Protein AF-M7YA19-F1 (afdb_monomer)

pLDDT: mean 74.74, std 20.83, range [25.38, 97.25]

Mean predicted aligned error: 12.43 Å

Sequence (329 aa):
MRGLQLPLLQVALRCTKDLDLIRCAGDLGHAVSPTGSRHGPDGVHGIQVDGYPVYSMATPTVDGAREVLSYLGCKDATGRDIIQKVVITDLREEVVVYIKGTPFVLRELDQPVDTLKHVGISGPMVENIEARLKEDILSEVKQLEGRLLLHQEEFNTATNQCSVLGYWEHIDLEDVMTPAEVYSTLRDQGSSRYYLFISHTGYGGVAYAMAITCLRLGADAKFVMEQTAETHFVSSSLTKSVSVKTFTDIALRQGDYRDILNLTRALIHGPKSKEEVDKVIDRCVGAGDLREDILQYRKALRDCSHDDDDEARSYLMDMGTKALSSYLI

Structure (mmCIF, N/CA/C/O backbone):
data_AF-M7YA19-F1
#
_entry.id   AF-M7YA19-F1
#
loop_
_atom_site.group_PDB
_atom_site.id
_atom_site.type_symbol
_atom_site.label_atom_id
_atom_site.label_alt_id
_atom_site.label_comp_id
_atom_site.label_asym_id
_atom_site.label_entity_id
_atom_site.label_seq_id
_atom_site.pdbx_PDB_ins_code
_atom_site.Cartn_x
_atom_site.Cartn_y
_atom_site.Cartn_z
_atom_site.occupancy
_atom_site.B_iso_or_equiv
_atom_site.auth_seq_id
_atom_site.auth_comp_id
_atom_site.auth_asym_id
_atom_site.auth_atom_id
_atom_site.pdbx_PDB_model_num
ATOM 1 N N . MET A 1 1 ? -15.676 19.922 46.805 1.00 36.28 1 MET A N 1
ATOM 2 C CA . MET A 1 1 ? -15.199 19.776 45.417 1.00 36.28 1 MET A CA 1
ATOM 3 C C . MET A 1 1 ? -14.416 18.477 45.329 1.00 36.28 1 MET A C 1
ATOM 5 O O . MET A 1 1 ? -13.225 18.451 45.591 1.00 36.28 1 MET A O 1
ATOM 9 N N . ARG A 1 2 ? -15.144 17.376 45.124 1.00 32.62 2 ARG A N 1
ATOM 10 C CA . ARG A 1 2 ? -14.605 16.059 44.767 1.00 32.62 2 ARG A CA 1
ATOM 11 C C . ARG A 1 2 ? -14.713 15.987 43.246 1.00 32.62 2 ARG A C 1
ATOM 13 O O . ARG A 1 2 ? -15.776 16.326 42.736 1.00 32.62 2 ARG A O 1
ATOM 20 N N . GLY A 1 3 ? -13.655 15.604 42.544 1.00 25.38 3 GLY A N 1
ATOM 21 C CA . GLY A 1 3 ? -13.651 15.603 41.083 1.00 25.38 3 GLY A CA 1
ATOM 22 C C . GLY A 1 3 ? -12.510 14.765 40.535 1.00 25.38 3 GLY A C 1
ATOM 23 O O . GLY A 1 3 ? -11.437 15.292 40.295 1.00 25.38 3 GLY A O 1
ATOM 24 N N . LEU A 1 4 ? -12.786 13.463 40.439 1.00 27.64 4 LEU A N 1
ATOM 25 C CA . LEU A 1 4 ? -12.153 12.434 39.611 1.00 27.64 4 LEU A CA 1
ATOM 26 C C . LEU A 1 4 ? -10.632 12.491 39.416 1.00 27.64 4 LEU A C 1
ATOM 28 O O . LEU A 1 4 ? -10.105 13.032 38.451 1.00 27.64 4 LEU A O 1
ATOM 32 N N . GLN A 1 5 ? -9.956 11.755 40.290 1.00 30.36 5 GLN A N 1
ATOM 33 C CA . GLN A 1 5 ? -8.682 11.118 40.000 1.00 30.36 5 GLN A CA 1
ATOM 34 C C . GLN A 1 5 ? -8.991 9.889 39.121 1.00 30.36 5 GLN A C 1
ATOM 36 O O . GLN A 1 5 ? -9.412 8.855 39.635 1.00 30.36 5 GLN A O 1
ATOM 41 N N . LEU A 1 6 ? -8.907 10.045 37.797 1.00 30.41 6 LEU A N 1
ATOM 42 C CA . LEU A 1 6 ? -9.031 8.959 36.817 1.00 30.41 6 LEU A CA 1
ATOM 43 C C . LEU A 1 6 ? -7.634 8.377 36.558 1.00 30.41 6 LEU A C 1
ATOM 45 O O . LEU A 1 6 ? -6.798 9.082 35.996 1.00 30.41 6 LEU A O 1
ATOM 49 N N . PRO A 1 7 ? -7.349 7.121 36.935 1.00 32.94 7 PRO A N 1
ATOM 50 C CA . PRO A 1 7 ? -6.254 6.378 36.340 1.00 32.94 7 PRO A CA 1
ATOM 51 C C . PRO A 1 7 ? -6.764 5.819 35.003 1.00 32.94 7 PRO A C 1
ATOM 53 O O . PRO A 1 7 ? -7.364 4.749 34.962 1.00 32.94 7 PRO A O 1
ATOM 56 N N . LEU A 1 8 ? -6.598 6.579 33.921 1.00 33.09 8 LEU A N 1
ATOM 57 C CA . LEU A 1 8 ? -6.865 6.142 32.548 1.00 33.09 8 LEU A CA 1
ATOM 58 C C . LEU A 1 8 ? -5.624 6.433 31.705 1.00 33.09 8 LEU A C 1
ATOM 60 O O . LEU A 1 8 ? -5.327 7.597 31.473 1.00 33.09 8 LEU A O 1
ATOM 64 N N . LEU A 1 9 ? -4.925 5.356 31.340 1.00 33.19 9 LEU A N 1
ATOM 65 C CA . LEU A 1 9 ? -4.105 5.099 30.140 1.00 33.19 9 LEU A CA 1
ATOM 66 C C . LEU A 1 9 ? -2.993 4.110 30.519 1.00 33.19 9 LEU A C 1
ATOM 68 O O . LEU A 1 9 ? -1.835 4.471 30.694 1.00 33.19 9 LEU A O 1
ATOM 72 N N . GLN A 1 10 ? -3.348 2.842 30.742 1.00 31.56 10 GLN A N 1
ATOM 73 C CA . GLN A 1 10 ? -2.321 1.805 30.888 1.00 31.56 10 GLN A CA 1
ATOM 74 C C . GLN A 1 10 ? -2.810 0.416 30.480 1.00 31.56 10 GLN A C 1
ATOM 76 O O . GLN A 1 10 ? -2.591 -0.560 31.198 1.00 31.56 10 GLN A O 1
ATOM 81 N N . VAL A 1 11 ? -3.492 0.324 29.334 1.00 35.19 11 VAL A N 1
ATOM 82 C CA . VAL A 1 11 ? -3.888 -0.982 28.780 1.00 35.19 11 VAL A CA 1
ATOM 83 C C . VAL A 1 11 ? -3.398 -1.213 27.350 1.00 35.19 11 VAL A C 1
ATOM 85 O O . VAL A 1 11 ? -3.107 -2.360 27.025 1.00 35.19 11 VAL A O 1
ATOM 88 N N . ALA A 1 12 ? -3.106 -0.187 26.552 1.00 31.78 12 ALA A N 1
ATOM 89 C CA . ALA A 1 12 ? -2.430 -0.402 25.278 1.00 31.78 12 ALA A CA 1
ATOM 90 C C . ALA A 1 12 ? -0.896 -0.326 25.454 1.00 31.78 12 ALA A C 1
ATOM 92 O O . ALA A 1 12 ? -0.333 0.744 25.646 1.00 31.78 12 ALA A O 1
ATOM 93 N N . LEU A 1 13 ? -0.226 -1.482 25.362 1.00 37.22 13 LEU A N 1
ATOM 94 C CA . LEU A 1 13 ? 1.223 -1.683 25.151 1.00 37.22 13 LEU A CA 1
ATOM 95 C C . LEU A 1 13 ? 2.166 -1.607 26.367 1.00 37.22 13 LEU A C 1
ATOM 97 O O . LEU A 1 13 ? 2.686 -0.570 26.770 1.00 37.22 13 LEU A O 1
ATOM 101 N N . ARG A 1 14 ? 2.588 -2.783 26.850 1.00 35.19 14 ARG A N 1
ATOM 102 C CA . ARG A 1 14 ? 3.805 -2.952 27.672 1.00 35.19 14 ARG A CA 1
ATOM 103 C C . ARG A 1 14 ? 5.103 -2.738 26.865 1.00 35.19 14 ARG A C 1
ATOM 105 O O . ARG A 1 14 ? 5.963 -3.613 26.865 1.00 35.19 14 ARG A O 1
ATOM 112 N N . CYS A 1 15 ? 5.270 -1.586 26.217 1.00 37.19 15 CYS A N 1
ATOM 113 C CA . CYS A 1 15 ? 6.525 -1.145 25.598 1.00 37.19 15 CYS A CA 1
ATOM 114 C C . CYS A 1 15 ? 6.609 0.393 25.573 1.00 37.19 15 CYS A C 1
ATOM 116 O O . CYS A 1 15 ? 6.364 0.990 24.542 1.00 37.19 15 CYS A O 1
ATOM 118 N N . THR A 1 16 ? 6.985 1.019 26.696 1.00 40.12 16 THR A N 1
ATOM 119 C CA . THR A 1 16 ? 7.695 2.324 26.816 1.00 40.12 16 THR A CA 1
ATOM 120 C C . THR A 1 16 ? 7.228 3.579 26.040 1.00 40.12 16 THR A C 1
ATOM 122 O O . THR A 1 16 ? 7.872 4.611 26.206 1.00 40.12 16 THR A O 1
ATOM 125 N N . LYS A 1 17 ? 6.145 3.556 25.260 1.00 49.09 17 LYS A N 1
ATOM 126 C CA . LYS A 1 17 ? 5.571 4.704 24.545 1.00 49.09 17 LYS A CA 1
ATOM 127 C C . LYS A 1 17 ? 4.042 4.610 24.551 1.00 49.09 17 LYS A C 1
ATOM 129 O O . LYS A 1 17 ? 3.510 3.525 24.325 1.00 49.09 17 LYS A O 1
ATOM 134 N N . ASP A 1 18 ? 3.366 5.728 24.805 1.00 69.50 18 ASP A N 1
ATOM 135 C CA . ASP A 1 18 ? 1.909 5.840 24.687 1.00 69.50 18 ASP A CA 1
ATOM 136 C C . ASP A 1 18 ? 1.548 5.811 23.185 1.00 69.50 18 ASP A C 1
ATOM 138 O O . ASP A 1 18 ? 2.009 6.670 22.430 1.00 69.50 18 ASP A O 1
ATOM 142 N N . LEU A 1 19 ? 0.803 4.799 22.719 1.00 66.19 19 LEU A N 1
ATOM 143 C CA . LEU A 1 19 ? 0.350 4.692 21.320 1.00 66.19 19 LEU A CA 1
ATOM 144 C C . LEU A 1 19 ? -1.173 4.806 21.235 1.00 66.19 19 LEU A C 1
ATOM 146 O O . LEU A 1 19 ? -1.873 4.394 22.158 1.00 66.19 19 LEU A O 1
ATOM 150 N N . ASP A 1 20 ? -1.658 5.265 20.084 1.00 77.25 20 ASP A N 1
ATOM 151 C CA . ASP A 1 20 ? -3.074 5.483 19.798 1.00 77.25 20 ASP A CA 1
ATOM 152 C C . ASP A 1 20 ? -3.508 4.936 18.435 1.00 77.25 20 ASP A C 1
ATOM 154 O O . ASP A 1 20 ? -2.714 4.787 17.503 1.00 77.25 20 ASP A O 1
ATOM 158 N N . LEU A 1 21 ? -4.814 4.679 18.315 1.00 80.62 21 LEU A N 1
ATOM 159 C CA . LEU A 1 21 ? -5.472 4.287 17.070 1.00 80.62 21 LEU A CA 1
ATOM 160 C C . LEU A 1 21 ? -6.018 5.508 16.340 1.00 80.62 21 LEU A C 1
ATOM 162 O O . LEU A 1 21 ? -6.995 6.120 16.779 1.00 80.62 21 LEU A O 1
ATOM 166 N N . ILE A 1 22 ? -5.425 5.820 15.192 1.00 78.00 22 ILE A N 1
ATOM 167 C CA . ILE A 1 22 ? -5.830 6.933 14.335 1.00 78.00 22 ILE A CA 1
ATOM 168 C C . ILE A 1 22 ? -6.442 6.378 13.057 1.00 78.00 22 ILE A C 1
ATOM 170 O O . ILE A 1 22 ? -5.850 5.542 12.375 1.00 78.00 22 ILE A O 1
ATOM 174 N N . ARG A 1 23 ? -7.650 6.835 12.721 1.00 81.06 23 ARG A N 1
ATOM 175 C CA . ARG A 1 23 ? -8.332 6.475 11.475 1.00 81.06 23 ARG A CA 1
ATOM 176 C C . ARG A 1 23 ? -7.400 6.741 10.294 1.00 81.06 23 ARG A C 1
ATOM 178 O O . ARG A 1 23 ? -6.821 7.820 10.219 1.00 81.06 23 ARG A O 1
ATOM 185 N N . CYS A 1 24 ? -7.292 5.794 9.361 1.00 67.81 24 CYS A N 1
ATOM 186 C CA . CYS A 1 24 ? -6.535 6.015 8.128 1.00 67.81 24 CYS A CA 1
ATOM 187 C C . CYS A 1 24 ? -7.205 7.153 7.343 1.00 67.81 24 CYS A C 1
ATOM 189 O O . CYS A 1 24 ? -8.222 6.926 6.683 1.00 67.81 24 CYS A O 1
ATOM 191 N N . ALA A 1 25 ? -6.697 8.382 7.439 1.00 55.34 25 ALA A N 1
ATOM 192 C CA . ALA A 1 25 ? -7.159 9.471 6.596 1.00 55.34 25 ALA A CA 1
ATOM 193 C C . ALA A 1 25 ? -6.335 9.475 5.307 1.00 55.34 25 ALA A C 1
ATOM 195 O O . ALA A 1 25 ? -5.231 10.002 5.225 1.00 55.34 25 ALA A O 1
ATOM 196 N N . GLY A 1 26 ? -6.904 8.842 4.289 1.00 45.34 26 GLY A N 1
ATOM 197 C CA . GLY A 1 26 ? -6.544 9.032 2.894 1.00 45.34 26 GLY A CA 1
ATOM 198 C C . GLY A 1 26 ? -7.847 9.156 2.125 1.00 45.34 26 GLY A C 1
ATOM 199 O O . GLY A 1 26 ? -8.432 8.144 1.762 1.00 45.34 26 GLY A O 1
ATOM 200 N N . ASP A 1 27 ? -8.353 10.382 1.995 1.00 39.66 27 ASP A N 1
ATOM 201 C CA . ASP A 1 27 ? -9.422 10.782 1.075 1.00 39.66 27 ASP A CA 1
ATOM 202 C C . ASP A 1 27 ? -10.545 9.755 0.849 1.00 39.66 27 ASP A C 1
ATOM 204 O O . ASP A 1 27 ? -10.762 9.258 -0.258 1.00 39.66 27 ASP A O 1
ATOM 208 N N . LEU A 1 28 ? -11.358 9.514 1.881 1.00 36.19 28 LEU A N 1
ATOM 209 C CA . LEU A 1 28 ? -12.739 9.082 1.661 1.00 36.19 28 LEU A CA 1
ATOM 210 C C . LEU A 1 28 ? -13.498 10.244 0.992 1.00 36.19 28 LEU A C 1
ATOM 212 O O . LEU A 1 28 ? -14.176 11.022 1.656 1.00 36.19 28 LEU A O 1
ATOM 216 N N . GLY A 1 29 ? -13.345 10.385 -0.328 1.00 31.77 29 GLY A N 1
ATOM 217 C CA . GLY A 1 29 ? -14.332 11.055 -1.178 1.00 31.77 29 GLY A CA 1
ATOM 218 C C . GLY A 1 29 ? -13.870 12.165 -2.125 1.00 31.77 29 GLY A C 1
ATOM 219 O O . GLY A 1 29 ? -14.646 12.477 -3.019 1.00 31.77 29 GLY A O 1
ATOM 220 N N . HIS A 1 30 ? -12.668 12.751 -2.025 1.00 26.91 30 HIS A N 1
ATOM 221 C CA . HIS A 1 30 ? -12.258 13.829 -2.951 1.00 26.91 30 HIS A CA 1
ATOM 222 C C . HIS A 1 30 ? -10.731 13.990 -3.110 1.00 26.91 30 HIS A C 1
ATOM 224 O O . HIS A 1 30 ? -10.164 14.988 -2.682 1.00 26.91 30 HIS A O 1
ATOM 230 N N . ALA A 1 31 ? -10.070 13.081 -3.833 1.00 28.81 31 ALA A N 1
ATOM 231 C CA . ALA A 1 31 ? -8.769 13.371 -4.443 1.00 28.81 31 ALA A CA 1
ATOM 232 C C . ALA A 1 31 ? -8.959 13.669 -5.938 1.00 28.81 31 ALA A C 1
ATOM 234 O O . ALA A 1 31 ? -9.109 12.776 -6.773 1.00 28.81 31 ALA A O 1
ATOM 235 N N . VAL A 1 32 ? -8.977 14.957 -6.278 1.00 28.91 32 VAL A N 1
ATOM 236 C CA . VAL A 1 32 ? -8.826 15.440 -7.653 1.00 28.91 32 VAL A CA 1
ATOM 237 C C . VAL A 1 32 ? -7.465 14.969 -8.171 1.00 28.91 32 VAL A C 1
ATOM 239 O O . VAL A 1 32 ? -6.432 15.439 -7.706 1.00 28.91 32 VAL A O 1
ATOM 242 N N . SER A 1 33 ? -7.444 14.070 -9.158 1.00 28.39 33 SER A N 1
ATOM 243 C CA . SER A 1 33 ? -6.241 13.838 -9.969 1.00 28.39 33 SER A CA 1
ATOM 244 C C . SER A 1 33 ? -5.943 15.090 -10.810 1.00 28.39 33 SER A C 1
ATOM 246 O O . SER A 1 33 ? -6.808 15.486 -11.595 1.00 28.39 33 SER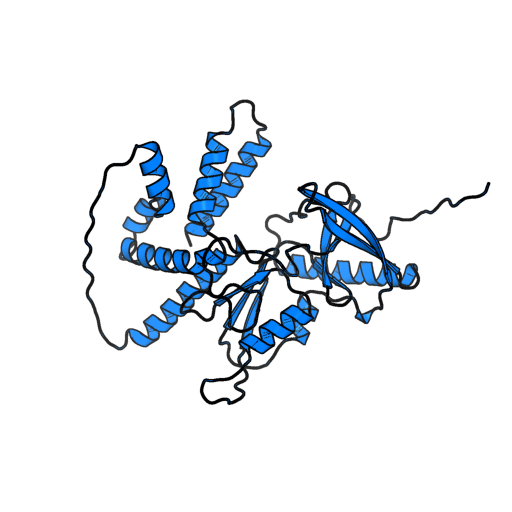 A O 1
ATOM 248 N N . PRO A 1 34 ? -4.735 15.689 -10.753 1.00 29.14 34 PRO A N 1
ATOM 249 C CA . PRO A 1 34 ? -4.358 16.770 -11.665 1.00 29.14 34 PRO A CA 1
ATOM 250 C C . PRO A 1 34 ? -4.115 16.298 -13.104 1.00 29.14 34 PRO A C 1
ATOM 252 O O . PRO A 1 34 ? -4.008 17.128 -14.002 1.00 29.14 34 PRO A O 1
ATOM 255 N N . THR A 1 35 ? -4.026 14.992 -13.369 1.00 29.28 35 THR A N 1
ATOM 256 C CA . THR A 1 35 ? -3.672 14.495 -14.704 1.00 29.28 35 THR A CA 1
ATOM 257 C C . THR A 1 35 ? -4.309 13.140 -15.016 1.00 29.28 35 THR A C 1
ATOM 259 O O . THR A 1 35 ? -3.764 12.091 -14.701 1.00 29.28 35 THR A O 1
ATOM 262 N N . GLY A 1 36 ? -5.462 13.171 -15.688 1.00 32.69 36 GLY A N 1
ATOM 263 C CA . GLY A 1 36 ? -5.789 12.257 -16.794 1.00 32.69 36 GLY A CA 1
ATOM 264 C C . GLY A 1 36 ? -5.802 10.736 -16.574 1.00 32.69 36 GLY A C 1
ATOM 265 O O . GLY A 1 36 ? -5.637 10.022 -17.562 1.00 32.69 36 GLY A O 1
ATOM 266 N N . SER A 1 37 ? -6.024 10.213 -15.365 1.00 34.56 37 SER A N 1
ATOM 267 C CA . SER A 1 37 ? -6.255 8.771 -15.187 1.00 34.56 37 SER A CA 1
ATOM 268 C C . SER A 1 37 ? -7.721 8.417 -15.464 1.00 34.56 37 SER A C 1
ATOM 270 O O . SER A 1 37 ? -8.644 9.029 -14.915 1.00 34.56 37 SER A O 1
ATOM 272 N N . ARG A 1 38 ? -7.946 7.459 -16.374 1.00 36.44 38 ARG A N 1
ATOM 273 C CA . ARG A 1 38 ? -9.283 6.989 -16.761 1.00 36.44 38 ARG A CA 1
ATOM 274 C C . ARG A 1 38 ? -9.971 6.401 -15.534 1.00 36.44 38 ARG A C 1
ATOM 276 O O . ARG A 1 38 ? -9.569 5.358 -15.034 1.00 36.44 38 ARG A O 1
ATOM 283 N N . HIS A 1 39 ? -11.006 7.092 -15.072 1.00 38.41 39 HIS A N 1
ATOM 284 C CA . HIS A 1 39 ? -11.917 6.576 -14.065 1.00 38.41 39 HIS A CA 1
ATOM 285 C C . HIS A 1 39 ? -12.574 5.323 -14.656 1.00 38.41 39 HIS A C 1
ATOM 287 O O . HIS A 1 39 ? -13.043 5.356 -15.800 1.00 38.41 39 HIS A O 1
ATOM 293 N N . GLY A 1 40 ? -12.586 4.216 -13.909 1.00 36.03 40 GLY A N 1
ATOM 294 C CA . GLY A 1 40 ? -13.495 3.116 -14.224 1.00 36.03 40 GLY A CA 1
ATOM 295 C C . GLY A 1 40 ? -14.936 3.654 -14.280 1.00 36.03 40 GLY A C 1
ATOM 296 O O . GLY A 1 40 ? -15.215 4.654 -13.612 1.00 36.03 40 GLY A O 1
ATOM 297 N N . PRO A 1 41 ? -15.849 3.057 -15.066 1.00 29.33 41 PRO A N 1
ATOM 298 C CA . PRO A 1 41 ? -17.121 3.692 -15.411 1.00 29.33 41 PRO A CA 1
ATOM 299 C C . PRO A 1 41 ? -18.064 4.069 -14.256 1.00 29.33 41 PRO A C 1
ATOM 301 O O . PRO A 1 41 ? -19.012 4.785 -14.532 1.00 29.33 41 PRO A O 1
ATOM 304 N N . ASP A 1 42 ? -17.821 3.676 -13.000 1.00 33.31 42 ASP A N 1
ATOM 305 C CA . ASP A 1 42 ? -18.776 3.874 -11.894 1.00 33.31 42 ASP A CA 1
ATOM 306 C C . ASP A 1 42 ? -18.124 4.230 -10.537 1.00 33.31 42 ASP A C 1
ATOM 308 O O . ASP A 1 42 ? -18.603 3.829 -9.485 1.00 33.31 42 ASP A O 1
ATOM 312 N N . GLY A 1 43 ? -17.028 5.000 -10.514 1.00 41.22 43 GLY A N 1
ATOM 313 C CA . GLY A 1 43 ? -16.526 5.574 -9.248 1.00 41.22 43 GLY A CA 1
ATOM 314 C C . GLY A 1 43 ? -15.667 4.649 -8.376 1.00 41.22 43 GLY A C 1
ATOM 315 O O . GLY A 1 43 ? -15.374 4.987 -7.237 1.00 41.22 43 GLY A O 1
ATOM 316 N N . VAL A 1 44 ? -15.183 3.529 -8.916 1.00 44.38 44 VAL A N 1
ATOM 317 C CA . VAL A 1 44 ? -14.253 2.633 -8.212 1.00 44.38 44 VAL A CA 1
ATOM 318 C C . VAL A 1 44 ? -12.905 3.337 -7.986 1.00 44.38 44 VAL A C 1
ATOM 320 O O . VAL A 1 44 ? -12.179 3.638 -8.936 1.00 44.38 44 VAL A O 1
ATOM 323 N N . HIS A 1 45 ? -12.585 3.612 -6.718 1.00 62.97 45 HIS A N 1
ATOM 324 C CA . HIS A 1 45 ? -11.444 4.413 -6.247 1.00 62.97 45 HIS A CA 1
ATOM 325 C C . HIS A 1 45 ? -10.094 3.665 -6.292 1.00 62.97 45 HIS A C 1
ATOM 327 O O . HIS A 1 45 ? -9.414 3.516 -5.278 1.00 62.97 45 HIS A O 1
ATOM 333 N N . GLY A 1 46 ? -9.700 3.177 -7.470 1.00 71.38 46 GLY A N 1
ATOM 334 C CA . GLY A 1 46 ? -8.409 2.521 -7.694 1.00 71.38 46 GLY A CA 1
ATOM 335 C C . GLY A 1 46 ? -7.777 2.897 -9.033 1.00 71.38 46 GLY A C 1
ATOM 336 O O . GLY A 1 46 ? -8.455 3.345 -9.958 1.00 71.38 46 GLY A O 1
ATOM 337 N N . ILE A 1 47 ? -6.464 2.714 -9.147 1.00 85.06 47 ILE A N 1
ATOM 338 C CA . ILE A 1 47 ? -5.685 3.061 -10.341 1.00 85.06 47 ILE A CA 1
ATOM 339 C C . ILE A 1 47 ? -5.433 1.789 -11.134 1.00 85.06 47 ILE A C 1
ATOM 341 O O . ILE A 1 47 ? -4.779 0.877 -10.639 1.00 85.06 47 ILE A O 1
ATOM 345 N N 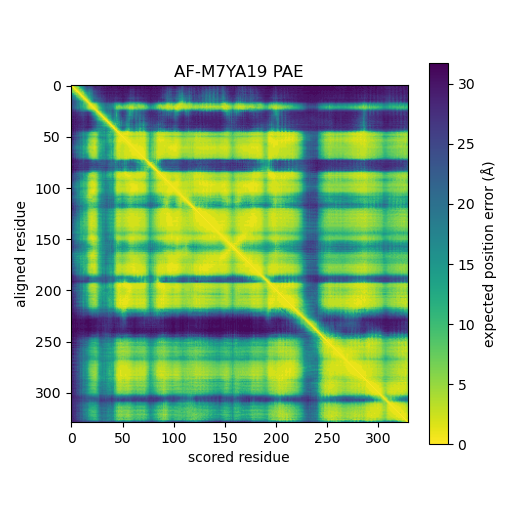. GLN A 1 48 ? -5.928 1.731 -12.369 1.00 89.38 48 GLN A N 1
ATOM 346 C CA . GLN A 1 48 ? -5.677 0.618 -13.282 1.00 89.38 48 GLN A CA 1
ATOM 347 C C . GLN A 1 48 ? -4.498 0.918 -14.214 1.00 89.38 48 GLN A C 1
ATOM 349 O O . GLN A 1 48 ? -4.424 1.999 -14.799 1.00 89.38 48 GLN A O 1
ATOM 354 N N . VAL A 1 49 ? -3.630 -0.071 -14.436 1.00 90.81 49 VAL A N 1
ATOM 355 C CA . VAL A 1 49 ? -2.583 0.004 -15.467 1.00 90.81 49 VAL A CA 1
ATOM 356 C C . VAL A 1 49 ? -3.168 -0.283 -16.852 1.00 90.81 49 VAL A C 1
ATOM 358 O O . VAL A 1 49 ? -3.780 -1.328 -17.081 1.00 90.81 49 VAL A O 1
ATOM 361 N N . ASP A 1 50 ? -2.932 0.611 -17.814 1.00 87.38 50 ASP A N 1
ATOM 362 C CA . ASP A 1 50 ? -3.445 0.442 -19.178 1.00 87.38 50 ASP A CA 1
ATOM 363 C C . ASP A 1 50 ? -2.885 -0.822 -19.861 1.00 87.38 50 ASP A C 1
ATOM 365 O O . ASP A 1 50 ? -1.669 -1.051 -19.942 1.00 87.38 50 ASP A O 1
ATOM 369 N N . GLY A 1 51 ? -3.793 -1.650 -20.376 1.00 85.75 51 GLY A N 1
ATOM 370 C CA . GLY A 1 51 ? -3.479 -2.930 -21.012 1.00 85.75 51 GLY A CA 1
ATOM 371 C C . GLY A 1 51 ? -3.110 -4.073 -20.058 1.00 85.75 51 GLY A C 1
ATOM 372 O O . GLY A 1 51 ? -2.725 -5.133 -20.548 1.00 85.75 51 GLY A O 1
ATOM 373 N N . TYR A 1 52 ? -3.238 -3.898 -18.737 1.00 89.31 52 TYR A N 1
ATOM 374 C CA . TYR A 1 52 ? -2.970 -4.944 -17.746 1.00 89.31 52 TYR A CA 1
ATOM 375 C C . TYR A 1 52 ? -4.119 -5.078 -16.732 1.00 89.31 52 TYR A C 1
ATOM 377 O O . TYR A 1 52 ? -4.760 -4.088 -16.376 1.00 89.31 52 TYR A O 1
ATOM 385 N N . PRO A 1 53 ? -4.385 -6.290 -16.212 1.00 89.06 53 PRO A N 1
ATOM 386 C CA . PRO A 1 53 ? -5.366 -6.503 -15.151 1.00 89.06 53 PRO A CA 1
ATOM 387 C C . PRO A 1 53 ? -4.749 -6.228 -13.765 1.00 89.06 53 PRO A C 1
ATOM 389 O O . PRO A 1 53 ? -4.839 -7.050 -12.852 1.00 89.06 53 PRO A O 1
ATOM 392 N N . VAL A 1 54 ? -4.062 -5.094 -13.635 1.00 91.25 54 VAL A N 1
ATOM 393 C CA . VAL A 1 54 ? -3.291 -4.697 -12.451 1.00 91.25 54 VAL A CA 1
ATOM 394 C C . VAL A 1 54 ? -3.840 -3.377 -11.924 1.00 91.25 54 VAL A C 1
ATOM 396 O O . VAL A 1 54 ? -3.983 -2.420 -12.688 1.00 91.25 54 VAL A O 1
ATOM 399 N N . TYR A 1 55 ? -4.141 -3.345 -10.628 1.00 92.06 55 TYR A N 1
ATOM 400 C CA . TYR A 1 55 ? -4.802 -2.244 -9.937 1.00 92.06 55 TYR A CA 1
ATOM 401 C C . TYR A 1 55 ? -4.055 -1.886 -8.649 1.00 92.06 55 TYR A C 1
ATOM 403 O O . TYR A 1 55 ? -3.492 -2.777 -8.012 1.00 92.06 55 TYR A O 1
ATOM 411 N N . SER A 1 56 ? -4.104 -0.623 -8.225 1.00 92.19 56 SER A N 1
ATOM 412 C CA . SER A 1 56 ? -3.751 -0.211 -6.859 1.00 92.19 56 SER A CA 1
ATOM 413 C C . SER A 1 56 ? -4.844 0.603 -6.179 1.00 92.19 56 SER A C 1
ATOM 415 O O . SER A 1 56 ? -5.691 1.198 -6.849 1.00 92.19 56 SER A O 1
ATOM 417 N N . MET A 1 57 ? -4.812 0.643 -4.847 1.00 89.88 57 MET A N 1
ATOM 418 C CA . MET A 1 57 ? -5.667 1.507 -4.032 1.00 89.88 57 MET A CA 1
ATOM 419 C C . MET A 1 57 ? -5.080 1.800 -2.651 1.00 89.88 57 MET A C 1
ATOM 421 O O . MET A 1 57 ? -4.206 1.077 -2.168 1.00 89.88 57 MET A O 1
ATOM 425 N N . ALA A 1 58 ? -5.596 2.859 -2.025 1.00 88.81 58 ALA A N 1
ATOM 426 C CA . ALA A 1 58 ? -5.416 3.112 -0.601 1.00 88.81 58 ALA A CA 1
ATOM 427 C C . ALA A 1 58 ? -6.089 2.016 0.235 1.00 88.81 58 ALA A C 1
ATOM 429 O O . ALA A 1 58 ? -6.995 1.340 -0.258 1.00 88.81 58 ALA A O 1
ATOM 430 N N . THR A 1 59 ? -5.692 1.881 1.502 1.00 89.12 59 THR A N 1
ATOM 431 C CA . THR A 1 59 ? -6.347 0.995 2.476 1.00 89.12 59 THR A CA 1
ATOM 432 C C . THR A 1 59 ? -7.858 1.271 2.511 1.00 89.12 59 THR A C 1
ATOM 434 O O . THR A 1 59 ? -8.272 2.330 2.991 1.00 89.12 59 THR A O 1
ATOM 437 N N . PRO A 1 60 ? -8.707 0.355 2.011 1.00 89.69 60 PRO A N 1
ATOM 438 C CA . PRO A 1 60 ? -10.136 0.610 1.889 1.00 89.69 60 PRO A CA 1
ATOM 439 C C . PRO A 1 60 ? -10.871 0.307 3.198 1.00 89.69 60 PRO A C 1
ATOM 441 O O . PRO A 1 60 ? -10.385 -0.446 4.044 1.00 89.69 60 PRO A O 1
ATOM 444 N N . THR A 1 61 ? -12.096 0.819 3.338 1.00 92.12 61 THR A N 1
ATOM 445 C CA . THR A 1 61 ? -13.077 0.251 4.279 1.00 92.12 61 THR A CA 1
ATOM 446 C C . THR A 1 61 ? -13.486 -1.156 3.834 1.00 92.12 61 THR A C 1
ATOM 448 O O . THR A 1 61 ? -13.290 -1.530 2.677 1.00 92.12 61 THR A O 1
ATOM 451 N N . VAL A 1 62 ? -14.096 -1.945 4.723 1.00 89.62 62 VAL A N 1
ATOM 452 C CA . VAL A 1 62 ? -14.611 -3.284 4.367 1.00 89.62 62 VAL A CA 1
ATOM 453 C C . VAL A 1 62 ? -15.632 -3.198 3.225 1.00 89.62 62 VAL A C 1
ATOM 455 O O . VAL A 1 62 ? -15.610 -4.021 2.310 1.00 89.62 62 VAL A O 1
ATOM 458 N N . ASP A 1 63 ? -16.495 -2.181 3.243 1.00 87.50 63 ASP A N 1
ATOM 459 C CA . ASP A 1 63 ? -17.481 -1.958 2.183 1.00 87.50 63 ASP A CA 1
ATOM 460 C C . ASP A 1 63 ? -16.825 -1.540 0.863 1.00 87.50 63 ASP A C 1
ATOM 462 O O . ASP A 1 63 ? -17.158 -2.107 -0.177 1.00 87.50 63 ASP A O 1
ATOM 466 N N . GLY A 1 64 ? -15.836 -0.640 0.906 1.00 85.81 64 GLY A N 1
ATOM 467 C CA . GLY A 1 64 ? -15.070 -0.246 -0.279 1.00 85.81 64 GLY A CA 1
ATOM 468 C C . GLY A 1 64 ? -14.293 -1.417 -0.886 1.00 85.81 64 GLY A C 1
ATOM 469 O O . GLY A 1 64 ? -14.293 -1.602 -2.102 1.00 85.81 64 GLY A O 1
ATOM 470 N N . ALA A 1 65 ? -13.700 -2.277 -0.051 1.00 85.31 65 ALA A N 1
ATOM 471 C CA . ALA A 1 65 ? -13.056 -3.506 -0.507 1.00 85.31 65 ALA A CA 1
ATOM 472 C C . ALA A 1 65 ? -14.060 -4.428 -1.214 1.00 85.31 65 ALA A C 1
ATOM 474 O O . ALA A 1 65 ? -13.781 -4.937 -2.301 1.00 85.31 65 ALA A O 1
ATOM 475 N N . ARG A 1 66 ? -15.251 -4.616 -0.633 1.00 83.81 66 ARG A N 1
ATOM 476 C CA . ARG A 1 66 ? -16.314 -5.442 -1.222 1.00 83.81 66 ARG A CA 1
ATOM 477 C C . ARG A 1 66 ? -16.793 -4.891 -2.561 1.00 83.81 66 ARG A C 1
ATOM 479 O O . ARG A 1 66 ? -16.990 -5.669 -3.493 1.00 83.81 66 ARG A O 1
ATOM 486 N N . GLU A 1 67 ? -16.969 -3.581 -2.669 1.00 82.06 67 GLU A N 1
ATOM 487 C CA . GLU A 1 67 ? -17.377 -2.916 -3.908 1.00 82.06 67 GLU A CA 1
ATOM 488 C C . GLU A 1 67 ? -16.348 -3.133 -5.021 1.00 82.06 67 GLU A C 1
ATOM 490 O O . GLU A 1 67 ? -16.697 -3.572 -6.118 1.00 82.06 67 GLU A O 1
ATOM 495 N N . VAL A 1 68 ? -15.065 -2.928 -4.721 1.00 82.00 68 VAL A N 1
ATOM 496 C CA . VAL A 1 68 ? -13.982 -3.111 -5.696 1.00 82.00 68 VAL A CA 1
ATOM 497 C C . VAL A 1 68 ? -13.849 -4.567 -6.117 1.00 82.00 68 VAL A C 1
ATOM 499 O O . VAL A 1 68 ? -13.709 -4.851 -7.305 1.00 82.00 68 VAL A O 1
ATOM 502 N N . LEU A 1 69 ? -13.926 -5.508 -5.178 1.00 79.31 69 LEU A N 1
ATOM 503 C CA . LEU A 1 69 ? -13.887 -6.932 -5.510 1.00 79.31 69 LEU A CA 1
ATOM 504 C C . LEU A 1 69 ? -15.106 -7.355 -6.329 1.00 79.31 69 LEU A C 1
ATOM 506 O O . LEU A 1 69 ? -14.957 -8.133 -7.267 1.00 79.31 69 LEU A O 1
ATOM 510 N N . SER A 1 70 ? -16.281 -6.791 -6.048 1.00 77.94 70 SER A N 1
ATOM 511 C CA . SER A 1 70 ? -17.480 -7.010 -6.862 1.00 77.94 70 SER A CA 1
ATOM 512 C C . SER A 1 70 ? -17.287 -6.471 -8.280 1.00 77.94 70 SER A C 1
ATOM 514 O O . SER A 1 70 ? -17.584 -7.177 -9.241 1.00 77.94 70 SER A O 1
ATOM 516 N N . TYR A 1 71 ? -16.725 -5.269 -8.430 1.00 76.81 71 TYR A N 1
ATOM 517 C CA . TYR A 1 71 ? -16.390 -4.682 -9.729 1.00 76.81 71 TYR A CA 1
ATOM 518 C C . TYR A 1 71 ? -15.398 -5.546 -10.519 1.00 76.81 71 TYR A C 1
ATOM 520 O O . TYR A 1 71 ? -15.657 -5.878 -11.674 1.00 76.81 71 TYR A O 1
ATOM 528 N N . LEU A 1 72 ? -14.296 -5.971 -9.893 1.00 75.94 72 LEU A N 1
ATOM 529 C CA . LEU A 1 72 ? -13.294 -6.842 -10.523 1.00 75.94 72 LEU A CA 1
ATOM 530 C C . LEU A 1 72 ? -13.835 -8.259 -10.789 1.00 75.94 72 LEU A C 1
ATOM 532 O O . LEU A 1 72 ? -13.377 -8.945 -11.702 1.00 75.94 72 LEU A O 1
ATOM 536 N N . GLY A 1 73 ? -14.820 -8.704 -10.009 1.00 66.69 73 GLY A N 1
ATOM 537 C CA . GLY A 1 73 ? -15.511 -9.979 -10.180 1.00 66.69 73 GLY A CA 1
ATOM 538 C C . GLY A 1 73 ? -16.554 -9.978 -11.303 1.00 66.69 73 GLY A C 1
ATOM 539 O O . GLY A 1 73 ? -16.882 -11.044 -11.828 1.00 66.69 73 GLY A O 1
ATOM 540 N N . CYS A 1 74 ? -17.058 -8.816 -11.729 1.00 54.00 74 CYS A N 1
ATOM 541 C CA . CYS A 1 74 ? -18.192 -8.728 -12.646 1.00 54.00 74 CYS A CA 1
ATOM 542 C C . CYS A 1 74 ? -17.840 -9.028 -14.118 1.00 54.00 74 CYS A C 1
ATOM 544 O O . CYS A 1 74 ? -17.225 -8.225 -14.807 1.00 54.00 74 CYS A O 1
ATOM 546 N N . LYS A 1 75 ? -18.380 -10.168 -14.579 1.00 50.31 75 LYS A N 1
ATOM 547 C CA . LYS A 1 75 ? -18.855 -10.532 -15.933 1.00 50.31 75 LYS A CA 1
ATOM 548 C C . LYS A 1 75 ? -17.860 -10.531 -17.099 1.00 50.31 75 LYS A C 1
ATOM 550 O O . LYS A 1 75 ? -17.146 -9.577 -17.380 1.00 50.31 75 LYS A O 1
ATOM 555 N N . ASP A 1 76 ? -17.908 -11.612 -17.878 1.00 50.31 76 ASP A N 1
ATOM 556 C CA . ASP A 1 76 ? -17.337 -11.612 -19.225 1.00 50.31 76 ASP A CA 1
ATOM 557 C C . ASP A 1 76 ? -18.188 -10.786 -20.209 1.00 50.31 76 ASP A C 1
ATOM 559 O O . ASP A 1 76 ? -19.331 -10.419 -19.928 1.00 50.31 76 ASP A O 1
ATOM 563 N N . ALA A 1 77 ? -17.657 -10.541 -21.413 1.00 48.94 77 ALA A N 1
ATOM 564 C CA . ALA A 1 77 ? -18.366 -9.854 -22.500 1.00 48.94 77 ALA A CA 1
ATOM 565 C C . ALA A 1 77 ? -19.684 -10.541 -22.933 1.00 48.94 77 ALA A C 1
ATOM 567 O O . ALA A 1 77 ? -20.423 -9.992 -23.747 1.00 48.94 77 ALA A O 1
ATOM 568 N N . THR A 1 78 ? -19.985 -11.739 -22.413 1.00 55.22 78 THR A N 1
ATOM 569 C CA . THR A 1 78 ? -21.206 -12.507 -22.692 1.00 55.22 78 THR A CA 1
ATOM 570 C C . THR A 1 78 ? -22.223 -12.465 -21.548 1.00 55.22 78 THR A C 1
ATOM 572 O O . THR A 1 78 ? -23.281 -13.087 -21.653 1.00 55.22 78 THR A O 1
ATOM 575 N N . GLY A 1 79 ? -21.940 -11.717 -20.476 1.00 51.03 79 GLY A N 1
ATOM 576 C CA . GLY A 1 79 ? -22.831 -11.556 -19.330 1.00 51.03 79 GLY A CA 1
ATOM 577 C C . GLY A 1 79 ? -22.928 -12.789 -18.431 1.00 51.03 79 GLY A C 1
ATOM 578 O O . GLY A 1 79 ? -23.866 -12.868 -17.637 1.00 51.03 79 GLY A O 1
ATOM 579 N N . ARG A 1 80 ? -21.999 -13.750 -18.545 1.00 53.75 80 ARG A N 1
ATOM 580 C CA . ARG A 1 80 ? -21.945 -14.918 -17.655 1.00 53.75 80 ARG A CA 1
ATOM 581 C C . ARG A 1 80 ? -21.144 -14.574 -16.404 1.00 53.75 80 ARG A C 1
ATOM 583 O O . ARG A 1 80 ? -20.073 -13.971 -16.498 1.00 53.75 80 ARG A O 1
ATOM 590 N N . ASP A 1 81 ? -21.645 -15.010 -15.251 1.00 51.16 81 ASP A N 1
ATOM 591 C CA . ASP A 1 81 ? -20.905 -14.970 -13.990 1.00 51.16 81 ASP A CA 1
ATOM 592 C C . ASP A 1 81 ? -19.755 -15.978 -14.069 1.00 51.16 81 ASP A C 1
ATOM 594 O O . ASP A 1 81 ? -19.897 -17.165 -13.774 1.00 51.16 81 ASP A O 1
ATOM 598 N N . ILE A 1 82 ? -18.602 -15.515 -14.545 1.00 55.66 82 ILE A N 1
ATOM 599 C CA . ILE A 1 82 ? -17.351 -16.230 -14.344 1.00 55.66 82 ILE A CA 1
ATOM 600 C C . ILE A 1 82 ? -16.837 -15.791 -12.979 1.00 55.66 82 ILE A C 1
ATOM 602 O O . ILE A 1 82 ? -16.630 -14.603 -12.763 1.00 55.66 82 ILE A O 1
ATOM 606 N N . ILE A 1 83 ? -16.610 -16.733 -12.068 1.00 53.59 83 ILE A N 1
ATOM 607 C CA . ILE A 1 83 ? -15.928 -16.438 -10.806 1.00 53.59 83 ILE A CA 1
ATOM 608 C C . ILE A 1 83 ? -14.473 -16.096 -11.147 1.00 53.59 83 ILE A C 1
ATOM 610 O O . ILE A 1 83 ? -13.699 -16.961 -11.572 1.00 53.59 83 ILE A O 1
ATOM 614 N N . GLN A 1 84 ? -14.112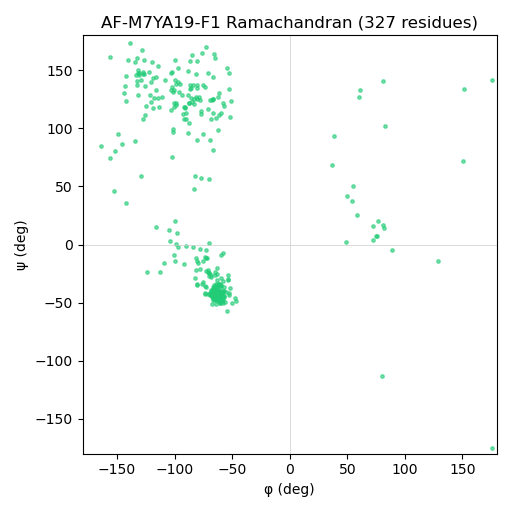 -14.819 -11.032 1.00 64.62 84 GLN A N 1
ATOM 615 C CA . GLN A 1 84 ? -12.775 -14.312 -11.337 1.00 64.62 84 GLN A CA 1
ATOM 616 C C . GLN A 1 84 ? -12.014 -14.135 -10.028 1.00 64.62 84 GLN A C 1
ATOM 618 O O . GLN A 1 84 ? -12.454 -13.405 -9.148 1.00 64.62 84 GLN A O 1
ATOM 623 N N . LYS A 1 85 ? -10.862 -14.796 -9.877 1.00 75.56 85 LYS A N 1
ATOM 624 C CA . LYS A 1 85 ? -10.053 -14.618 -8.667 1.00 75.56 85 LYS A CA 1
ATOM 625 C C . LYS A 1 85 ? -9.235 -13.330 -8.769 1.00 75.56 85 LYS A C 1
ATOM 627 O O . LYS A 1 85 ? -8.587 -13.064 -9.787 1.00 75.56 85 LYS A O 1
ATOM 632 N N . VAL A 1 86 ? -9.239 -12.569 -7.683 1.00 80.69 86 VAL A N 1
ATOM 633 C CA . VAL A 1 86 ? -8.388 -11.397 -7.470 1.00 80.69 86 VAL A CA 1
ATOM 634 C C . VAL A 1 86 ? -7.241 -11.810 -6.549 1.00 80.69 86 VAL A C 1
ATOM 636 O O . VAL A 1 86 ? -7.458 -12.471 -5.533 1.00 80.69 86 VAL A O 1
ATOM 639 N N . VAL A 1 87 ? -6.005 -11.477 -6.917 1.00 87.00 87 VAL A N 1
ATOM 640 C CA . VAL A 1 87 ? -4.846 -11.581 -6.024 1.00 87.00 87 VAL A CA 1
ATOM 641 C C . VAL A 1 87 ? -4.690 -10.238 -5.338 1.00 87.00 87 VAL A C 1
ATOM 643 O O . VAL A 1 87 ? -4.306 -9.268 -5.982 1.00 87.00 87 VAL A O 1
ATOM 646 N N . ILE A 1 88 ? -5.007 -10.192 -4.049 1.00 89.00 88 ILE A N 1
ATOM 647 C CA . ILE A 1 88 ? -4.777 -9.010 -3.223 1.00 89.00 88 ILE A CA 1
ATOM 648 C C . ILE A 1 88 ? -3.363 -9.113 -2.661 1.00 89.00 88 ILE A C 1
ATOM 650 O O . ILE A 1 88 ? -2.974 -10.157 -2.136 1.00 89.00 88 ILE A O 1
ATOM 654 N N . THR A 1 89 ? -2.573 -8.061 -2.819 1.00 91.75 89 THR A N 1
ATOM 655 C CA . THR A 1 89 ? -1.236 -7.952 -2.237 1.00 91.75 89 THR A CA 1
ATOM 656 C C . THR A 1 89 ? -1.165 -6.669 -1.439 1.00 91.75 89 THR A C 1
ATOM 658 O O . THR A 1 89 ? -1.213 -5.572 -1.990 1.00 91.75 89 THR A O 1
ATOM 661 N N . ASP A 1 90 ? -1.074 -6.832 -0.131 1.00 91.12 90 ASP A N 1
ATOM 662 C CA . ASP A 1 90 ? -0.927 -5.738 0.807 1.00 91.12 90 ASP A CA 1
ATOM 663 C C . ASP A 1 90 ? 0.562 -5.409 0.981 1.00 91.12 90 ASP A C 1
ATOM 665 O O . ASP A 1 90 ? 1.359 -6.290 1.303 1.00 91.12 90 ASP A O 1
ATOM 669 N N . LEU A 1 91 ? 0.945 -4.168 0.686 1.00 89.25 91 LEU A N 1
ATOM 670 C CA . LEU A 1 91 ? 2.329 -3.682 0.723 1.00 89.25 91 LEU A CA 1
ATOM 671 C C . LEU A 1 91 ? 2.613 -2.802 1.946 1.00 89.25 91 LEU A C 1
ATOM 673 O O . LEU A 1 91 ? 3.617 -2.091 1.968 1.00 89.25 91 LEU A O 1
ATOM 677 N N . ARG A 1 92 ? 1.707 -2.786 2.922 1.00 87.56 92 ARG A N 1
ATOM 678 C CA . ARG A 1 92 ? 1.801 -1.933 4.108 1.00 87.56 92 ARG A CA 1
ATOM 679 C C . ARG A 1 92 ? 2.841 -2.469 5.088 1.00 87.56 92 ARG A C 1
ATOM 681 O O . ARG A 1 92 ? 2.922 -3.671 5.335 1.00 87.56 92 ARG A O 1
ATOM 688 N N . GLU A 1 93 ? 3.635 -1.556 5.640 1.00 82.25 93 GLU A N 1
ATOM 689 C CA . GLU A 1 93 ? 4.556 -1.843 6.754 1.00 82.25 93 GLU A CA 1
ATOM 690 C C . GLU A 1 93 ? 3.952 -1.401 8.099 1.00 82.25 93 GLU A C 1
ATOM 692 O O . GLU A 1 93 ? 4.444 -1.778 9.164 1.00 82.25 93 GLU A O 1
ATOM 697 N N . GLU A 1 94 ? 2.885 -0.601 8.057 1.00 83.75 94 GLU A N 1
ATOM 698 C CA . GLU A 1 94 ? 2.143 -0.134 9.217 1.00 83.75 94 GLU A CA 1
ATOM 699 C C . GLU A 1 94 ? 1.131 -1.167 9.736 1.00 83.75 94 GLU A C 1
ATOM 701 O O . GLU A 1 94 ? 0.511 -1.913 8.979 1.00 83.75 94 GLU A O 1
ATOM 706 N N . VAL A 1 95 ? 0.936 -1.172 11.055 1.00 87.38 95 VAL A N 1
ATOM 707 C CA . VAL A 1 95 ? -0.028 -2.039 11.743 1.00 87.38 95 VAL A CA 1
ATOM 708 C C . VAL A 1 95 ? -1.418 -1.427 11.633 1.00 87.38 95 VAL A C 1
ATOM 710 O O . VAL A 1 95 ? -1.618 -0.281 12.054 1.00 87.38 95 VAL A O 1
ATOM 713 N N . VAL A 1 96 ? -2.387 -2.195 11.128 1.00 91.25 96 VAL A N 1
ATOM 714 C CA . VAL A 1 96 ? -3.775 -1.739 10.999 1.00 91.25 96 VAL A CA 1
ATOM 715 C C . VAL A 1 96 ? -4.770 -2.696 11.620 1.00 91.25 96 VAL A C 1
ATOM 717 O O . VAL A 1 96 ? -4.629 -3.914 11.586 1.00 91.25 96 VAL A O 1
ATOM 720 N N . VAL A 1 97 ? -5.837 -2.113 12.150 1.00 94.81 97 VAL A N 1
ATOM 721 C CA . VAL A 1 97 ? -7.008 -2.826 12.646 1.00 94.81 97 VAL A CA 1
ATOM 722 C C . VAL A 1 97 ? -8.269 -2.218 12.046 1.00 94.81 97 VAL A C 1
ATOM 724 O O . VAL A 1 97 ? -8.372 -1.005 11.871 1.00 94.81 97 VAL A O 1
ATOM 727 N N . TYR A 1 98 ? -9.238 -3.059 11.713 1.00 95.94 98 TYR A N 1
ATOM 728 C CA . TYR A 1 98 ? -10.564 -2.632 11.295 1.00 95.94 98 TYR A CA 1
ATOM 729 C C . TYR A 1 98 ? -11.491 -2.597 12.500 1.00 95.94 98 TYR A C 1
ATOM 731 O O . TYR A 1 98 ? -11.604 -3.585 13.221 1.00 95.94 98 TYR A O 1
ATOM 739 N N . ILE A 1 99 ? -12.168 -1.469 12.692 1.00 96.06 99 ILE A N 1
ATOM 740 C CA . ILE A 1 99 ? -13.167 -1.265 13.740 1.00 96.06 99 ILE A CA 1
ATOM 741 C C . ILE A 1 99 ? -14.452 -0.799 13.061 1.00 96.06 99 ILE A C 1
ATOM 743 O O . ILE A 1 99 ? -14.444 0.212 12.353 1.00 96.06 99 ILE A O 1
ATOM 747 N N . LYS A 1 100 ? -15.539 -1.567 13.203 1.00 95.31 100 LYS A N 1
ATOM 748 C CA . LYS A 1 100 ? -16.813 -1.353 12.481 1.00 95.31 100 LYS A CA 1
ATOM 749 C C . LYS A 1 100 ? -16.609 -1.184 10.971 1.00 95.31 100 LYS A C 1
ATOM 751 O O . LYS A 1 100 ? -17.160 -0.291 10.330 1.00 95.31 100 LYS A O 1
ATOM 756 N N . GLY A 1 101 ? -15.723 -2.000 10.406 1.00 92.38 101 GLY A N 1
ATOM 757 C CA . GLY A 1 101 ? -15.378 -1.966 8.985 1.00 92.38 101 GLY A CA 1
ATOM 758 C C . GLY A 1 101 ? -14.535 -0.768 8.523 1.00 92.38 101 GLY A C 1
ATOM 759 O O . GLY A 1 101 ? -14.240 -0.674 7.329 1.00 92.38 101 GLY A O 1
ATOM 760 N N . THR A 1 102 ? -14.099 0.113 9.429 1.00 94.12 102 THR A N 1
ATOM 761 C CA . THR A 1 102 ? -13.219 1.258 9.132 1.00 94.12 102 THR A CA 1
ATOM 762 C C . THR A 1 102 ? -11.780 0.962 9.570 1.00 94.12 102 THR A C 1
ATOM 764 O O . THR A 1 102 ? -11.598 0.496 10.692 1.00 94.12 102 THR A O 1
ATOM 767 N N . PRO A 1 103 ? -10.752 1.220 8.737 1.00 93.56 103 PRO A N 1
ATOM 768 C CA . PRO A 1 103 ? -9.361 0.948 9.095 1.00 93.56 103 PRO A CA 1
ATOM 769 C C . PRO A 1 103 ? -8.749 2.043 9.990 1.00 93.56 103 PRO A C 1
ATOM 771 O O . PRO A 1 103 ? -8.885 3.243 9.724 1.00 93.56 103 PRO A O 1
ATOM 774 N N . PHE A 1 104 ? -8.000 1.622 11.007 1.00 92.12 104 PHE A N 1
ATOM 775 C CA . PHE A 1 104 ? -7.236 2.455 11.940 1.00 92.12 104 PHE A CA 1
ATOM 776 C C . PHE A 1 104 ? -5.775 2.009 11.969 1.00 92.12 104 PHE A C 1
ATOM 778 O O . PHE A 1 104 ? -5.496 0.813 12.021 1.00 92.12 104 PHE A O 1
ATOM 785 N N . VAL A 1 105 ? -4.856 2.972 11.956 1.00 87.62 105 VAL A N 1
ATOM 786 C CA . VAL A 1 105 ? -3.407 2.770 12.071 1.00 87.62 105 VAL A CA 1
ATOM 787 C C . VAL A 1 105 ? -2.967 3.051 13.501 1.00 87.62 105 VAL A C 1
ATOM 789 O O . VAL A 1 105 ? -3.441 3.999 14.129 1.00 87.62 105 VAL A O 1
ATOM 792 N N . LEU A 1 106 ? -2.023 2.254 13.994 1.00 84.00 106 LEU A N 1
ATOM 793 C CA . LEU A 1 106 ? -1.341 2.510 15.259 1.00 84.00 106 LEU A CA 1
ATOM 794 C C . LEU A 1 106 ? -0.269 3.601 15.088 1.00 84.00 106 LEU A C 1
ATOM 796 O O . LEU A 1 106 ? 0.622 3.465 14.246 1.00 84.00 106 LEU A O 1
ATOM 800 N N . ARG A 1 107 ? -0.331 4.673 15.882 1.00 81.69 107 ARG A N 1
ATOM 801 C CA . ARG A 1 107 ? 0.623 5.799 15.846 1.00 81.69 107 ARG A CA 1
ATOM 802 C C . ARG A 1 107 ? 1.101 6.173 17.253 1.00 81.69 107 ARG A C 1
ATOM 804 O O . ARG A 1 107 ? 0.464 5.805 18.236 1.00 81.69 107 ARG A O 1
ATOM 811 N N . GLU A 1 108 ? 2.233 6.872 17.358 1.00 78.62 108 GLU A N 1
ATOM 812 C CA . GLU A 1 108 ? 2.720 7.393 18.648 1.00 78.62 108 GLU A CA 1
ATOM 813 C C . GLU A 1 108 ? 1.870 8.598 19.082 1.00 78.62 108 GLU A C 1
ATOM 815 O O . GLU A 1 108 ? 1.557 9.458 18.260 1.00 78.62 108 GLU A O 1
ATOM 820 N N . LEU A 1 109 ? 1.477 8.666 20.358 1.00 70.56 109 LEU A N 1
ATOM 821 C CA . LEU A 1 109 ? 0.608 9.730 20.887 1.00 70.56 109 LEU A CA 1
ATOM 822 C C . LEU A 1 109 ? 1.255 11.123 20.784 1.00 70.56 109 LEU A C 1
ATOM 824 O O . LEU A 1 109 ? 0.564 12.123 20.593 1.00 70.56 109 LEU A O 1
ATOM 828 N N . ASP A 1 110 ? 2.578 11.201 20.928 1.00 72.62 110 ASP A N 1
ATOM 829 C CA . ASP A 1 110 ? 3.355 12.441 20.843 1.00 72.62 110 ASP A CA 1
ATOM 830 C C . ASP A 1 110 ? 3.662 12.863 19.397 1.00 72.62 110 ASP A C 1
ATOM 832 O O . ASP A 1 110 ? 3.883 14.050 19.140 1.00 72.62 110 ASP A O 1
ATOM 836 N N . GLN A 1 111 ? 3.613 11.921 18.451 1.00 73.44 111 GLN A N 1
ATOM 837 C CA . GLN A 1 111 ? 3.785 12.145 17.013 1.00 73.44 111 GLN A CA 1
ATOM 838 C C . GLN A 1 111 ? 2.638 11.511 16.206 1.00 73.44 111 GLN A C 1
ATOM 840 O O . GLN A 1 111 ? 2.861 10.680 15.323 1.00 73.44 111 GLN A O 1
ATOM 845 N N . PRO A 1 112 ? 1.380 11.919 16.455 1.00 69.81 112 PRO A N 1
ATOM 846 C CA . PRO A 1 112 ? 0.206 11.230 15.931 1.00 69.81 112 PRO A CA 1
ATOM 847 C C . PRO A 1 112 ? 0.008 11.449 14.430 1.00 69.81 112 PRO A C 1
ATOM 849 O O . PRO A 1 112 ? -0.816 10.780 13.823 1.00 69.81 112 PRO A O 1
ATOM 852 N N . VAL A 1 113 ? 0.729 12.386 13.814 1.00 70.44 113 VAL A N 1
ATOM 853 C CA . VAL A 1 113 ? 0.720 12.617 12.359 1.00 70.44 113 VAL A CA 1
ATOM 854 C C . VAL A 1 113 ? 1.806 11.822 11.635 1.00 70.44 113 VAL A C 1
ATOM 856 O O . VAL A 1 113 ? 1.720 11.636 10.422 1.00 70.44 113 VAL A O 1
ATOM 859 N N . ASP A 1 114 ? 2.803 11.325 12.366 1.00 67.31 114 ASP A N 1
ATOM 860 C CA . ASP A 1 114 ? 3.882 10.545 11.788 1.00 67.31 114 ASP A CA 1
ATOM 861 C C . ASP A 1 114 ? 3.474 9.075 11.707 1.00 67.31 114 ASP A C 1
ATOM 863 O O . ASP A 1 114 ? 2.911 8.480 12.629 1.00 67.31 114 ASP A O 1
ATOM 867 N N . THR A 1 115 ? 3.749 8.460 10.559 1.00 66.44 115 THR A N 1
ATOM 868 C CA . THR A 1 115 ? 3.572 7.018 10.408 1.00 66.44 115 THR A CA 1
ATOM 869 C C . THR A 1 115 ? 4.576 6.309 11.308 1.00 66.44 115 THR A C 1
ATOM 871 O O . THR A 1 115 ? 5.779 6.541 11.178 1.00 66.44 115 THR A O 1
ATOM 874 N N . LEU A 1 116 ? 4.106 5.417 12.182 1.00 69.12 116 LEU A N 1
ATOM 875 C CA . LEU A 1 116 ? 4.985 4.560 12.971 1.00 69.12 116 LEU A CA 1
ATOM 876 C C . LEU A 1 116 ? 5.760 3.637 12.018 1.00 69.12 116 LEU A C 1
ATOM 878 O O . LEU A 1 116 ? 5.188 2.745 11.393 1.00 69.12 116 LEU A O 1
ATOM 882 N N . LYS A 1 117 ? 7.067 3.876 11.865 1.00 65.19 117 LYS A N 1
ATOM 883 C CA . LYS A 1 117 ? 7.899 3.147 10.898 1.00 65.19 117 LYS A CA 1
ATOM 884 C C . LYS A 1 117 ? 8.522 1.916 11.543 1.00 65.19 117 LYS A C 1
ATOM 886 O O . LYS A 1 117 ? 9.380 2.030 12.418 1.00 65.19 117 LYS A O 1
ATOM 891 N N . HIS A 1 118 ? 8.182 0.740 11.032 1.00 68.81 118 HIS A N 1
ATOM 892 C CA . HIS A 1 118 ? 8.914 -0.493 11.304 1.00 68.81 118 HIS A CA 1
ATOM 893 C C . HIS A 1 118 ? 9.804 -0.832 10.106 1.00 68.81 118 HIS A C 1
ATOM 895 O O . HIS A 1 118 ? 9.493 -1.709 9.308 1.00 68.81 118 HIS A O 1
ATOM 901 N N . VAL A 1 119 ? 10.917 -0.107 9.957 1.00 64.06 119 VAL A N 1
ATOM 902 C CA . VAL A 1 119 ? 11.802 -0.258 8.791 1.00 64.06 119 VAL A CA 1
ATOM 903 C C . VAL A 1 119 ? 12.275 -1.711 8.659 1.00 64.06 119 VAL A C 1
ATOM 905 O O . VAL A 1 119 ? 12.959 -2.227 9.544 1.00 64.06 119 VAL A O 1
ATOM 908 N N . GLY A 1 120 ? 11.939 -2.357 7.538 1.00 67.38 120 GLY A N 1
ATOM 909 C CA . GLY A 1 120 ? 12.364 -3.727 7.235 1.00 67.38 120 GLY A CA 1
ATOM 910 C C . GLY A 1 120 ? 11.599 -4.822 7.987 1.00 67.38 120 GLY A C 1
ATOM 911 O O . GLY A 1 120 ? 12.108 -5.939 8.118 1.00 67.38 120 GLY A O 1
ATOM 912 N N . ILE A 1 121 ? 10.403 -4.523 8.497 1.00 78.81 121 ILE A N 1
ATOM 913 C CA . ILE A 1 121 ? 9.519 -5.528 9.090 1.00 78.81 121 ILE A CA 1
ATOM 914 C C . ILE A 1 121 ? 9.018 -6.522 8.033 1.00 78.81 121 ILE A C 1
ATOM 916 O O . ILE A 1 121 ? 8.784 -6.174 6.880 1.00 78.81 121 ILE A O 1
ATOM 920 N N . SER A 1 122 ? 8.859 -7.790 8.416 1.00 84.94 122 SER A N 1
ATOM 921 C CA . SER A 1 122 ? 8.295 -8.810 7.528 1.00 84.94 122 SER A CA 1
ATOM 922 C C . SER A 1 122 ? 6.770 -8.860 7.633 1.00 84.94 122 SER A C 1
ATOM 924 O O . SER A 1 122 ? 6.219 -8.652 8.712 1.00 84.94 122 SER A O 1
ATOM 926 N N . GLY A 1 123 ? 6.088 -9.225 6.541 1.00 86.75 123 GLY A N 1
ATOM 927 C CA . GLY A 1 123 ? 4.625 -9.385 6.519 1.00 86.75 123 GLY A CA 1
ATOM 928 C C . GLY A 1 123 ? 4.075 -10.256 7.662 1.00 86.75 123 GLY A C 1
ATOM 929 O O . GLY A 1 123 ? 3.234 -9.777 8.415 1.00 86.75 123 GLY A O 1
ATOM 930 N N . PRO A 1 124 ? 4.613 -11.470 7.911 1.00 90.75 124 PRO A N 1
ATOM 931 C CA . PRO A 1 124 ? 4.171 -12.292 9.040 1.00 90.75 124 PRO A CA 1
ATOM 932 C C . PRO A 1 124 ? 4.368 -11.629 10.410 1.00 90.75 124 PRO A C 1
ATOM 934 O O . PRO A 1 124 ? 3.643 -11.925 11.355 1.00 90.75 124 PRO A O 1
ATOM 937 N N . MET A 1 125 ? 5.368 -10.753 10.554 1.00 87.62 125 MET A N 1
ATOM 938 C CA . MET A 1 125 ? 5.560 -10.004 11.792 1.00 87.62 125 MET A CA 1
ATOM 939 C C . MET A 1 125 ? 4.500 -8.909 11.945 1.00 87.62 125 MET A C 1
ATOM 941 O O . MET A 1 125 ? 3.962 -8.778 13.041 1.00 87.62 125 MET A O 1
ATOM 945 N N . VAL A 1 126 ? 4.164 -8.176 10.875 1.00 88.81 126 VAL A N 1
ATOM 946 C CA . VAL A 1 126 ? 3.056 -7.200 10.883 1.00 88.81 126 VAL A CA 1
ATOM 947 C C . VAL A 1 126 ? 1.749 -7.894 11.268 1.00 88.81 126 VAL A C 1
ATOM 949 O O . VAL A 1 126 ? 1.121 -7.486 12.240 1.00 88.81 126 VAL A O 1
ATOM 952 N N . GLU A 1 127 ? 1.408 -9.009 10.616 1.00 91.25 127 GLU A N 1
ATOM 953 C CA . GLU A 1 127 ? 0.192 -9.788 10.909 1.00 91.25 127 GLU A CA 1
ATOM 954 C C . GLU A 1 127 ? 0.127 -10.250 12.378 1.00 91.25 127 GLU A C 1
ATOM 956 O O . GLU A 1 127 ? -0.926 -10.193 13.015 1.00 91.25 127 GLU A O 1
ATOM 961 N N . ASN A 1 128 ? 1.259 -10.671 12.957 1.00 90.50 128 ASN A N 1
ATOM 962 C CA . ASN A 1 128 ? 1.328 -11.043 14.373 1.00 90.50 128 ASN A CA 1
ATOM 963 C C . ASN A 1 128 ? 1.096 -9.847 15.308 1.00 90.50 128 ASN A C 1
ATOM 965 O O . ASN A 1 128 ? 0.487 -10.008 16.369 1.00 90.50 128 ASN A O 1
ATOM 969 N N . ILE A 1 129 ? 1.599 -8.661 14.950 1.00 90.12 129 ILE A N 1
ATOM 970 C CA . ILE A 1 129 ? 1.368 -7.442 15.732 1.00 90.12 129 ILE A CA 1
ATOM 971 C C . ILE A 1 129 ? -0.101 -7.023 15.620 1.00 90.12 129 ILE A C 1
ATOM 973 O O . ILE A 1 129 ? -0.699 -6.700 16.642 1.00 90.12 129 ILE A O 1
ATOM 977 N N . GLU A 1 130 ? -0.708 -7.100 14.434 1.00 93.62 130 GLU A N 1
ATOM 978 C CA . GLU A 1 130 ? -2.137 -6.824 14.220 1.00 93.62 130 GLU A CA 1
ATOM 979 C C . GLU A 1 130 ? -3.035 -7.777 15.024 1.00 93.62 130 GLU A C 1
ATOM 981 O O . GLU A 1 130 ? -3.991 -7.338 15.666 1.00 93.62 130 GLU A O 1
ATOM 986 N N . ALA A 1 131 ? -2.706 -9.073 15.058 1.00 94.31 131 ALA A N 1
ATOM 987 C CA . ALA A 1 131 ? -3.431 -10.057 15.862 1.00 94.31 131 ALA A CA 1
ATOM 988 C C . ALA A 1 131 ? -3.355 -9.742 17.365 1.00 94.31 131 ALA A C 1
ATOM 990 O O . ALA A 1 131 ? -4.376 -9.754 18.053 1.00 94.31 131 ALA A O 1
ATOM 991 N N . ARG A 1 132 ? -2.165 -9.386 17.867 1.00 93.25 132 ARG A N 1
ATOM 992 C CA . ARG A 1 132 ? -1.988 -8.941 19.259 1.00 93.25 132 ARG A CA 1
ATOM 993 C C . ARG A 1 132 ? -2.732 -7.643 19.555 1.00 93.25 132 ARG A C 1
ATOM 995 O O . ARG A 1 132 ? -3.374 -7.542 20.592 1.00 93.25 132 ARG A O 1
ATOM 1002 N N . LEU A 1 133 ? -2.679 -6.672 18.645 1.00 92.56 133 LEU A N 1
ATOM 1003 C CA . LEU A 1 133 ? -3.395 -5.406 18.784 1.00 92.56 133 LEU A CA 1
ATOM 1004 C C . LEU A 1 133 ? -4.905 -5.645 18.898 1.00 92.56 133 LEU A C 1
ATOM 1006 O O . LEU A 1 133 ? -5.556 -5.059 19.759 1.00 92.56 133 LEU A O 1
ATOM 1010 N N . LYS A 1 134 ? -5.461 -6.555 18.091 1.00 95.56 134 LYS A N 1
ATOM 1011 C CA . LYS A 1 134 ? -6.858 -6.979 18.224 1.00 95.56 134 LYS A CA 1
ATOM 1012 C C . LYS A 1 134 ? -7.145 -7.565 19.612 1.00 95.56 134 LYS A C 1
ATOM 1014 O O . LYS A 1 134 ? -8.148 -7.199 20.219 1.00 95.56 134 LYS A O 1
ATOM 1019 N N . GLU A 1 135 ? -6.302 -8.457 20.130 1.00 94.81 135 GLU A N 1
ATOM 1020 C CA . GLU A 1 135 ? -6.476 -9.036 21.475 1.00 94.81 135 GLU A CA 1
ATOM 1021 C C . GLU A 1 135 ? -6.445 -7.975 22.588 1.00 94.81 135 GLU A C 1
ATOM 1023 O O . GLU A 1 135 ? -7.267 -8.026 23.513 1.00 94.81 135 GLU A O 1
ATOM 1028 N N . ASP A 1 136 ? -5.541 -6.999 22.475 1.00 92.12 136 ASP A N 1
ATOM 1029 C CA . ASP A 1 136 ? -5.420 -5.872 23.403 1.00 92.12 136 ASP A CA 1
ATOM 1030 C C . ASP A 1 136 ? -6.689 -4.999 23.364 1.00 92.12 136 ASP A C 1
ATOM 1032 O O . ASP A 1 136 ? -7.302 -4.756 24.407 1.00 92.12 136 ASP A O 1
ATOM 1036 N N . ILE A 1 137 ? -7.167 -4.638 22.166 1.00 93.50 137 ILE A N 1
ATOM 1037 C CA . ILE A 1 137 ? -8.414 -3.876 21.971 1.00 93.50 137 ILE A CA 1
ATOM 1038 C C . ILE A 1 137 ? -9.611 -4.616 22.572 1.00 93.50 137 ILE A C 1
ATOM 1040 O O . ILE A 1 137 ? -10.392 -4.038 23.326 1.00 93.50 137 ILE A O 1
ATOM 1044 N N . LEU A 1 138 ? -9.768 -5.909 22.279 1.00 94.69 138 LEU A N 1
ATOM 1045 C CA . LEU A 1 138 ? -10.881 -6.703 22.807 1.00 94.69 138 LEU A CA 1
ATOM 1046 C C . LEU A 1 138 ? -10.832 -6.818 24.336 1.00 94.69 138 LEU A C 1
ATOM 1048 O O . LEU A 1 138 ? -11.875 -6.947 24.983 1.00 94.69 138 LEU A O 1
ATOM 1052 N N . SER A 1 139 ? -9.638 -6.797 24.924 1.00 92.50 139 SER A N 1
ATOM 1053 C CA . SER A 1 139 ? -9.460 -6.784 26.376 1.00 92.50 139 SER A CA 1
ATOM 1054 C C . SER A 1 139 ? -9.861 -5.438 26.975 1.00 92.50 139 SER A C 1
ATOM 1056 O O . SER A 1 139 ? -10.561 -5.415 27.989 1.00 92.50 139 SER A O 1
ATOM 1058 N N . GLU A 1 140 ? -9.482 -4.333 26.335 1.00 90.62 140 GLU A N 1
ATOM 1059 C CA . GLU A 1 140 ? -9.848 -2.975 26.745 1.00 90.62 140 GLU A CA 1
ATOM 1060 C C . GLU A 1 140 ? -11.359 -2.732 26.646 1.00 90.62 140 GLU A C 1
ATOM 1062 O O . GLU A 1 140 ? -11.984 -2.326 27.626 1.00 90.62 140 GLU A O 1
ATOM 1067 N N . VAL A 1 141 ? -11.976 -3.097 25.520 1.00 91.75 141 VAL A N 1
ATOM 1068 C CA . VAL A 1 141 ? -13.428 -2.995 25.297 1.00 91.75 141 VAL A CA 1
ATOM 1069 C C . VAL A 1 141 ? -14.210 -3.738 26.386 1.00 91.75 141 VAL A C 1
ATOM 1071 O O . VAL A 1 141 ? -15.199 -3.222 26.906 1.00 91.75 141 VAL A O 1
ATOM 1074 N N . LYS A 1 142 ? -13.751 -4.924 26.813 1.00 92.94 142 LYS A N 1
ATOM 1075 C CA . LYS A 1 142 ? -14.377 -5.667 27.926 1.00 92.94 142 LYS A CA 1
ATOM 1076 C C . LYS A 1 142 ? -14.245 -4.949 29.268 1.00 92.94 142 LYS A C 1
ATOM 1078 O O . LYS A 1 142 ? -15.162 -5.023 30.081 1.00 92.94 142 LYS A O 1
ATOM 1083 N N . GLN A 1 143 ? -13.113 -4.295 29.521 1.00 92.12 143 GLN A N 1
ATOM 1084 C CA . GLN A 1 143 ? -12.860 -3.575 30.774 1.00 92.12 143 GLN A CA 1
ATOM 1085 C C . GLN A 1 143 ? -13.624 -2.250 30.851 1.00 92.12 143 GLN A C 1
ATOM 1087 O O . GLN A 1 143 ? -14.031 -1.845 31.939 1.00 92.12 143 GLN A O 1
ATOM 1092 N N . LEU A 1 144 ? -13.832 -1.589 29.713 1.00 90.81 144 LEU A N 1
ATOM 1093 C CA . LEU A 1 144 ? -14.453 -0.266 29.617 1.00 90.81 144 LEU A CA 1
ATOM 1094 C C . LEU A 1 144 ? -15.939 -0.308 29.221 1.00 90.81 144 LEU A C 1
ATOM 1096 O O . LEU A 1 144 ? -16.491 0.713 28.797 1.00 90.81 144 LEU A O 1
ATOM 1100 N N . GLU A 1 145 ? -16.588 -1.463 29.408 1.00 92.19 145 GLU A N 1
ATOM 1101 C CA . GLU A 1 145 ? -18.017 -1.693 29.137 1.00 92.19 145 GLU A CA 1
ATOM 1102 C C . GLU A 1 145 ? -18.404 -1.330 27.695 1.00 92.19 145 GLU A C 1
ATOM 1104 O O . GLU A 1 145 ? -19.336 -0.566 27.451 1.00 92.19 145 GLU A O 1
ATOM 1109 N N . GLY A 1 146 ? -17.644 -1.848 26.731 1.00 90.88 146 GLY A N 1
ATOM 1110 C CA . GLY A 1 146 ? -17.894 -1.647 25.306 1.00 90.88 146 GLY A CA 1
ATOM 1111 C C . GLY A 1 146 ? -17.230 -0.403 24.722 1.00 90.88 146 GLY A C 1
ATOM 1112 O O . GLY A 1 146 ? -17.326 -0.190 23.526 1.00 90.88 146 GLY A O 1
AT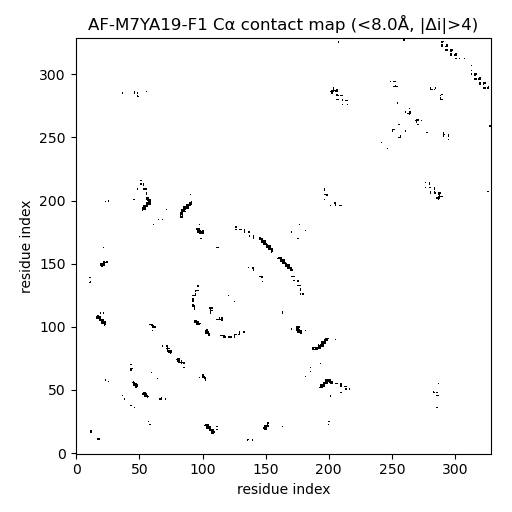OM 1113 N N . ARG A 1 147 ? -16.563 0.448 25.508 1.00 88.62 147 ARG A N 1
ATOM 1114 C CA . ARG A 1 147 ? -16.017 1.720 24.999 1.00 88.62 147 ARG A CA 1
ATOM 1115 C C . ARG A 1 147 ? -14.545 1.625 24.631 1.00 88.62 147 ARG A C 1
ATOM 1117 O O . ARG A 1 147 ? -13.758 1.063 25.384 1.00 88.62 147 ARG A O 1
ATOM 1124 N N . LEU A 1 148 ? -14.180 2.261 23.526 1.00 91.94 148 LEU A N 1
ATOM 1125 C CA . LEU A 1 148 ? -12.801 2.421 23.073 1.00 91.94 148 LEU A CA 1
ATOM 1126 C C . LEU A 1 148 ? -12.563 3.879 22.670 1.00 91.94 148 LEU A C 1
ATOM 1128 O O . LEU A 1 148 ? -13.431 4.495 22.043 1.00 91.94 148 LEU A O 1
ATOM 1132 N N . LEU A 1 149 ? -11.415 4.440 23.052 1.00 89.94 149 LEU A N 1
ATOM 1133 C CA . LEU A 1 149 ? -11.003 5.767 22.599 1.00 89.94 149 LEU A CA 1
ATOM 1134 C C . LEU A 1 149 ? -10.337 5.630 21.231 1.00 89.94 149 LEU A C 1
ATOM 1136 O O . LEU A 1 149 ? -9.345 4.923 21.082 1.00 89.94 149 LEU A O 1
ATOM 1140 N N . LEU A 1 150 ? -10.892 6.312 20.238 1.00 90.44 150 LEU A N 1
ATOM 1141 C CA . LEU A 1 150 ? -10.381 6.344 18.876 1.00 90.44 150 LEU A CA 1
ATOM 1142 C C . LEU A 1 150 ? -10.036 7.769 18.494 1.00 90.44 150 LEU A C 1
ATOM 1144 O O . LEU A 1 150 ? -10.597 8.721 19.031 1.00 90.44 150 LEU A O 1
ATOM 1148 N N . HIS A 1 151 ? -9.149 7.911 17.522 1.00 88.38 151 HIS A N 1
ATOM 1149 C CA . HIS A 1 151 ? -8.756 9.203 16.999 1.00 88.38 151 HIS A CA 1
ATOM 1150 C C . HIS A 1 151 ? -9.030 9.286 15.499 1.00 88.38 151 HIS A C 1
ATOM 1152 O O . HIS A 1 151 ? -8.974 8.292 14.770 1.00 88.38 151 HIS A O 1
ATOM 1158 N N . GLN A 1 152 ? -9.338 10.485 15.018 1.00 84.62 152 GLN A N 1
ATOM 1159 C CA . GLN A 1 152 ? -9.465 10.774 13.593 1.00 84.62 152 GLN A CA 1
ATOM 1160 C C . GLN A 1 152 ? -8.729 12.056 13.232 1.00 84.62 152 GLN A C 1
ATOM 1162 O O . GLN A 1 152 ? -8.696 13.006 14.013 1.00 84.62 152 GLN A O 1
ATOM 1167 N N . GLU A 1 153 ? -8.161 12.080 12.034 1.00 81.69 153 GLU A N 1
ATOM 1168 C CA . GLU A 1 153 ? -7.606 13.292 11.446 1.00 81.69 153 GLU A CA 1
ATOM 1169 C C . GLU A 1 153 ? -8.739 14.120 10.827 1.00 81.69 153 GLU A C 1
ATOM 1171 O O . GLU A 1 153 ? -9.522 13.625 10.016 1.00 81.69 153 GLU A O 1
ATOM 1176 N N . GLU A 1 154 ? -8.821 15.391 11.207 1.00 80.56 154 GLU A N 1
ATOM 1177 C CA . GLU A 1 154 ? -9.689 16.385 10.588 1.00 80.56 154 GLU A CA 1
ATOM 1178 C C . GLU A 1 154 ? -8.839 17.443 9.898 1.00 80.56 154 GLU A C 1
ATOM 1180 O O . GLU A 1 154 ? -8.062 18.166 10.529 1.00 80.56 154 GLU A O 1
ATOM 1185 N N . PHE A 1 155 ? -9.004 17.539 8.580 1.00 77.50 155 PHE A N 1
ATOM 1186 C CA . PHE A 1 155 ? -8.365 18.569 7.783 1.00 77.50 155 PHE A CA 1
ATOM 1187 C C . PHE A 1 155 ? -9.271 19.791 7.660 1.00 77.50 155 PHE A C 1
ATOM 1189 O O . PHE A 1 155 ? -10.364 19.738 7.092 1.00 77.50 155 PHE A O 1
ATOM 1196 N N . ASN A 1 156 ? -8.796 20.925 8.158 1.00 76.62 156 ASN A N 1
ATOM 1197 C CA . ASN A 1 156 ? -9.465 22.200 8.001 1.00 76.62 156 ASN A CA 1
ATOM 1198 C C . ASN A 1 156 ? -9.018 22.853 6.689 1.00 76.62 156 ASN A C 1
ATOM 1200 O O . ASN A 1 156 ? -7.927 23.417 6.592 1.00 76.62 156 ASN A O 1
ATOM 1204 N N . THR A 1 157 ? -9.891 22.826 5.682 1.00 80.94 157 THR A N 1
ATOM 1205 C CA . THR A 1 157 ? -9.619 23.402 4.355 1.00 80.94 157 THR A CA 1
ATOM 1206 C C . THR A 1 157 ? -9.437 24.920 4.371 1.00 80.94 157 THR A C 1
ATOM 1208 O O . THR A 1 157 ? -8.810 25.463 3.466 1.00 80.94 157 THR A O 1
ATOM 1211 N N . ALA A 1 158 ? -9.974 25.624 5.372 1.00 83.81 158 ALA A N 1
ATOM 1212 C CA . ALA A 1 158 ? -9.844 27.075 5.484 1.00 83.81 158 ALA A CA 1
ATOM 1213 C C . ALA A 1 158 ? -8.488 27.493 6.070 1.00 83.81 158 ALA A C 1
ATOM 1215 O O . ALA A 1 158 ? -7.951 28.530 5.684 1.00 83.81 158 ALA A O 1
ATOM 1216 N N . THR A 1 159 ? -7.931 26.700 6.989 1.00 81.19 159 THR A N 1
ATOM 1217 C CA . THR A 1 159 ? -6.625 26.974 7.614 1.00 81.19 159 THR A CA 1
ATOM 1218 C C . THR A 1 159 ? -5.485 26.151 7.017 1.00 81.19 159 THR A C 1
ATOM 1220 O O . THR A 1 159 ? -4.327 26.431 7.318 1.00 81.19 159 THR A O 1
ATOM 1223 N N . ASN A 1 160 ? -5.793 25.173 6.156 1.00 76.38 160 ASN A N 1
ATOM 1224 C CA . ASN A 1 160 ? -4.847 24.202 5.603 1.00 76.38 160 ASN A CA 1
ATOM 1225 C C . ASN A 1 160 ? -4.062 23.473 6.713 1.00 76.38 160 ASN A C 1
ATOM 1227 O O . ASN A 1 160 ? -2.859 23.237 6.594 1.00 76.38 160 ASN A O 1
ATOM 1231 N N . GLN A 1 161 ? -4.744 23.173 7.823 1.00 74.62 161 GLN A N 1
ATOM 1232 C CA . GLN A 1 161 ? -4.188 22.494 8.995 1.00 74.62 161 GLN A CA 1
ATOM 1233 C C . GLN A 1 161 ? -4.916 21.175 9.236 1.00 74.62 161 GLN A C 1
ATOM 1235 O O . GLN A 1 161 ? -6.131 21.092 9.070 1.00 74.62 161 GLN A O 1
ATOM 1240 N N . CYS A 1 162 ? -4.167 20.165 9.671 1.00 72.88 162 CYS A N 1
ATOM 1241 C CA . CYS A 1 162 ? -4.695 18.889 10.136 1.00 72.88 162 CYS A CA 1
ATOM 1242 C C . CYS A 1 162 ? -4.669 18.859 11.669 1.00 72.88 162 CYS A C 1
ATOM 1244 O O . CYS A 1 162 ? -3.669 19.255 12.272 1.00 72.88 162 CYS A O 1
ATOM 1246 N N . SER A 1 163 ? -5.750 18.399 12.296 1.00 79.62 163 SER A N 1
ATOM 1247 C CA . SER A 1 163 ? -5.819 18.145 13.738 1.00 79.62 163 SER A CA 1
ATOM 1248 C C . SER A 1 163 ? -6.301 16.730 14.020 1.00 79.62 163 SER A C 1
ATOM 1250 O O . SER A 1 163 ? -7.159 16.222 13.305 1.00 79.62 163 SER A O 1
ATOM 1252 N N . VAL A 1 164 ? -5.803 16.123 15.093 1.00 82.62 164 VAL A N 1
ATOM 1253 C CA . VAL A 1 164 ? -6.224 14.793 15.543 1.00 82.62 164 VAL A CA 1
ATOM 1254 C C . VAL A 1 164 ? -7.246 14.949 16.666 1.00 82.62 164 VAL A C 1
ATOM 1256 O O . VAL A 1 164 ? -6.958 15.587 17.679 1.00 82.62 164 VAL A O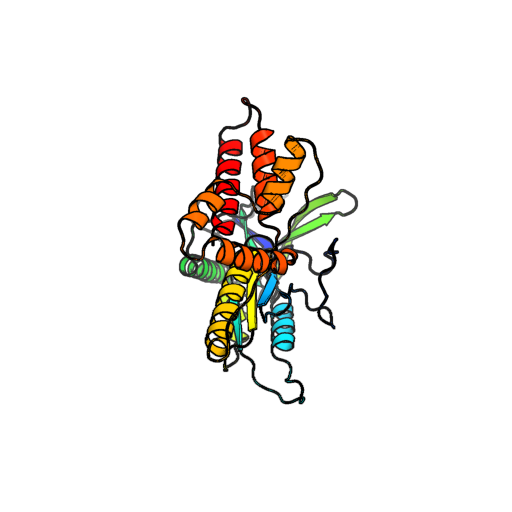 1
ATOM 1259 N N . LEU A 1 165 ? -8.445 14.394 16.487 1.00 84.38 165 LEU A N 1
ATOM 1260 C CA . LEU A 1 165 ? -9.539 14.470 17.456 1.00 84.38 165 LEU A CA 1
ATOM 1261 C C . LEU A 1 165 ? -9.864 13.093 18.025 1.00 84.38 165 LEU A C 1
ATOM 1263 O O . LEU A 1 165 ? -10.146 12.161 17.273 1.00 84.38 165 LEU A O 1
ATOM 1267 N N . GLY A 1 166 ? -9.857 12.996 19.355 1.00 88.12 166 GLY A N 1
ATOM 1268 C CA . GLY A 1 166 ? -10.268 11.804 20.090 1.00 88.12 166 GLY A CA 1
ATOM 1269 C C . GLY A 1 166 ? -11.780 11.749 20.304 1.00 88.12 166 GLY A C 1
ATOM 1270 O O . GLY A 1 166 ? -12.402 12.752 20.663 1.00 88.12 166 GLY A O 1
ATOM 1271 N N . TYR A 1 167 ? -12.374 10.575 20.125 1.00 87.31 167 TYR A N 1
ATOM 1272 C CA . TYR A 1 167 ? -13.782 10.301 20.385 1.00 87.31 167 TYR A CA 1
ATOM 1273 C C . TYR A 1 167 ? -13.963 8.901 20.975 1.00 87.31 167 TYR A C 1
ATOM 1275 O O . TYR A 1 167 ? -13.241 7.961 20.650 1.00 87.31 167 TYR A O 1
ATOM 1283 N N . TRP A 1 168 ? -14.935 8.767 21.875 1.00 90.69 168 TRP A N 1
ATOM 1284 C CA . TRP A 1 168 ? -15.307 7.473 22.438 1.00 90.69 168 TRP A CA 1
ATOM 1285 C C . TRP A 1 168 ? -16.319 6.792 21.529 1.00 90.69 168 TRP A C 1
ATOM 1287 O O . TRP A 1 168 ? -17.377 7.361 21.259 1.00 90.69 168 TRP A O 1
ATOM 1297 N N . GLU A 1 169 ? -16.022 5.565 21.126 1.00 93.69 169 GLU A N 1
ATOM 1298 C CA . GLU A 1 169 ? -16.907 4.734 20.316 1.00 93.69 169 GLU A CA 1
ATOM 1299 C C . GLU A 1 169 ? -17.322 3.489 21.109 1.00 93.69 169 GLU A C 1
ATOM 1301 O O . GLU A 1 169 ? -16.537 2.951 21.894 1.00 93.69 169 GLU A O 1
ATOM 1306 N N . HIS A 1 170 ? -18.564 3.035 20.924 1.00 96.00 170 HIS A N 1
ATOM 1307 C CA . HIS A 1 170 ? -19.030 1.773 21.497 1.00 96.00 170 HIS A CA 1
ATOM 1308 C C . HIS A 1 170 ? -18.782 0.634 20.508 1.00 96.00 170 HIS A C 1
ATOM 1310 O O . HIS A 1 170 ? -19.344 0.652 19.418 1.00 96.00 170 HIS A O 1
ATOM 1316 N N . ILE A 1 171 ? -17.977 -0.346 20.889 1.00 94.94 171 ILE A N 1
ATOM 1317 C CA . ILE A 1 171 ? -17.451 -1.428 20.061 1.00 94.94 171 ILE A CA 1
ATOM 1318 C C . ILE A 1 171 ? -17.952 -2.768 20.592 1.00 94.94 171 ILE A C 1
ATOM 1320 O O . ILE A 1 171 ? -17.746 -3.095 21.763 1.00 94.94 171 ILE A O 1
ATOM 1324 N N . ASP A 1 172 ? -18.567 -3.560 19.718 1.00 95.94 172 ASP A N 1
ATOM 1325 C CA . ASP A 1 172 ? -18.867 -4.962 19.992 1.00 95.94 172 ASP A CA 1
ATOM 1326 C C . ASP A 1 172 ? -17.669 -5.850 19.609 1.00 95.94 172 ASP A C 1
ATOM 1328 O O . ASP A 1 172 ? -16.813 -5.482 18.808 1.00 95.94 172 ASP A O 1
ATOM 1332 N N . LEU A 1 173 ? -17.565 -7.053 20.185 1.00 92.69 173 LEU A N 1
ATOM 1333 C CA . LEU A 1 173 ? -16.390 -7.920 19.964 1.00 92.69 173 LEU A CA 1
ATOM 1334 C C . LEU A 1 173 ? -16.224 -8.357 18.497 1.00 92.69 173 LEU A C 1
ATOM 1336 O O . LEU A 1 173 ? -15.119 -8.681 18.068 1.00 92.69 173 LEU A O 1
ATOM 1340 N N . GLU A 1 174 ? -17.324 -8.387 17.750 1.00 94.44 174 GLU A N 1
ATOM 1341 C CA . GLU A 1 174 ? -17.378 -8.700 16.319 1.00 94.44 174 GLU A CA 1
ATOM 1342 C C . GLU A 1 174 ? -17.004 -7.519 15.415 1.00 94.44 174 GLU A C 1
ATOM 1344 O O . GLU A 1 174 ? -16.682 -7.734 14.248 1.00 94.44 174 GLU A O 1
ATOM 1349 N N . ASP A 1 175 ? -16.965 -6.296 15.953 1.00 95.81 175 ASP A N 1
ATOM 1350 C CA . ASP A 1 175 ? -16.613 -5.093 15.195 1.00 95.81 175 ASP A CA 1
ATOM 1351 C C . ASP A 1 175 ? -15.108 -4.978 14.921 1.00 95.81 175 ASP A C 1
ATOM 1353 O O . ASP A 1 175 ? -14.709 -4.152 14.099 1.00 95.81 175 ASP A O 1
ATOM 1357 N N . VAL A 1 176 ? -14.269 -5.760 15.613 1.00 97.25 176 VAL A N 1
ATOM 1358 C CA . VAL A 1 176 ? -12.804 -5.669 15.537 1.00 97.25 176 VAL A CA 1
ATOM 1359 C C . VAL A 1 176 ? -12.242 -6.797 14.676 1.00 97.25 176 VAL A C 1
ATOM 1361 O O . VAL A 1 176 ? -12.318 -7.976 15.037 1.00 97.25 176 VAL A O 1
ATOM 1364 N N . MET A 1 177 ? -11.622 -6.440 13.554 1.00 97.25 177 MET A N 1
ATOM 1365 C CA . MET A 1 177 ? -11.031 -7.390 12.609 1.00 97.25 177 MET A CA 1
ATOM 1366 C C . MET A 1 177 ? -9.599 -7.007 12.233 1.00 97.25 177 MET A C 1
ATOM 1368 O O . MET A 1 177 ? -9.273 -5.828 12.103 1.00 97.25 177 MET A O 1
ATOM 1372 N N . THR A 1 178 ? -8.739 -7.995 12.003 1.00 96.75 178 THR A N 1
ATOM 1373 C CA . THR A 1 178 ? -7.451 -7.768 11.332 1.00 96.75 178 THR A CA 1
ATOM 1374 C C . THR A 1 178 ? -7.650 -7.690 9.811 1.00 96.75 178 THR A C 1
ATOM 1376 O O . THR A 1 178 ? -8.629 -8.237 9.289 1.00 96.75 178 THR A O 1
ATOM 1379 N N . PRO A 1 179 ? -6.729 -7.068 9.054 1.00 94.00 179 PRO A N 1
ATOM 1380 C CA . PRO A 1 179 ? -6.753 -7.104 7.591 1.00 94.00 179 PRO A CA 1
ATOM 1381 C C . PRO A 1 179 ? -6.833 -8.531 7.032 1.00 94.00 179 PRO A C 1
ATOM 1383 O O . PRO A 1 179 ? -7.624 -8.801 6.128 1.00 94.00 179 PRO A O 1
ATOM 1386 N N . ALA A 1 180 ? -6.082 -9.473 7.614 1.00 93.31 180 ALA A N 1
ATOM 1387 C CA . ALA A 1 180 ? -6.120 -10.881 7.221 1.00 93.31 180 ALA A CA 1
ATOM 1388 C C . ALA A 1 180 ? -7.522 -11.497 7.383 1.00 93.31 180 ALA A C 1
ATOM 1390 O O . ALA A 1 180 ? -7.978 -12.231 6.503 1.00 93.31 180 ALA A O 1
ATOM 1391 N N . GLU A 1 181 ? -8.231 -11.181 8.471 1.00 95.38 181 GLU A N 1
ATOM 1392 C CA . GLU A 1 181 ? -9.616 -11.615 8.673 1.00 95.38 181 GLU A CA 1
ATOM 1393 C C . GLU A 1 181 ? -10.554 -10.961 7.653 1.00 95.38 181 GLU A C 1
ATOM 1395 O O . GLU A 1 181 ? -11.332 -11.673 7.017 1.00 95.38 181 GLU A O 1
ATOM 1400 N N . VAL A 1 182 ? -10.439 -9.646 7.426 1.00 92.75 182 VAL A N 1
ATOM 1401 C CA . VAL A 1 182 ? -11.249 -8.914 6.435 1.00 92.75 182 VAL A CA 1
ATOM 1402 C C . VAL A 1 182 ? -11.124 -9.558 5.056 1.00 92.75 182 VAL A C 1
ATOM 1404 O O . VAL A 1 182 ? -12.124 -10.013 4.499 1.00 92.75 182 VAL A O 1
ATOM 1407 N N . TYR A 1 183 ? -9.911 -9.686 4.517 1.00 88.44 183 TYR A N 1
ATOM 1408 C CA . TYR A 1 183 ? -9.721 -10.240 3.172 1.00 88.44 183 TYR A CA 1
ATOM 1409 C C . TYR A 1 183 ? -10.015 -11.742 3.090 1.00 88.44 183 TYR A C 1
ATOM 1411 O O . TYR A 1 183 ? -10.399 -12.228 2.026 1.00 88.44 183 TYR A O 1
ATOM 1419 N N . SER A 1 184 ? -9.920 -12.482 4.200 1.00 88.81 184 SER A N 1
ATOM 1420 C CA . SER A 1 184 ? -10.366 -13.880 4.249 1.00 88.81 184 SER A CA 1
ATOM 1421 C C . SER A 1 184 ? -11.882 -14.011 4.088 1.00 88.81 184 SER A C 1
ATOM 1423 O O . SER A 1 184 ? -12.329 -14.948 3.427 1.00 88.81 184 SER A O 1
ATOM 1425 N N . THR A 1 185 ? -12.674 -13.075 4.631 1.00 84.88 185 THR A N 1
ATOM 1426 C CA . THR A 1 185 ? -14.141 -13.071 4.440 1.00 84.88 185 THR A CA 1
ATOM 1427 C C . THR A 1 185 ? -14.567 -12.705 3.018 1.00 84.88 185 THR A C 1
ATOM 1429 O O . THR A 1 185 ? -15.663 -13.065 2.598 1.00 84.88 185 THR A O 1
ATOM 1432 N N . LEU A 1 186 ? -13.699 -12.022 2.269 1.00 76.44 186 LEU A N 1
ATOM 1433 C CA . LEU A 1 186 ? -13.954 -11.545 0.907 1.00 76.44 186 LEU A CA 1
ATOM 1434 C C . LEU A 1 186 ? -13.377 -12.474 -0.178 1.00 76.44 186 LEU A C 1
ATOM 1436 O O . LEU A 1 186 ? -13.303 -12.104 -1.349 1.00 76.44 186 LEU A O 1
ATOM 1440 N N . ARG A 1 187 ? -12.909 -13.668 0.202 1.00 69.94 187 ARG A N 1
ATOM 1441 C CA . ARG A 1 187 ? -12.199 -14.578 -0.698 1.00 69.94 187 ARG A CA 1
ATOM 1442 C C . ARG A 1 187 ? -13.146 -15.500 -1.469 1.00 69.94 187 ARG A C 1
ATOM 1444 O O . ARG A 1 187 ? -13.770 -16.377 -0.880 1.00 69.94 187 ARG A O 1
ATOM 1451 N N . ASP A 1 188 ? -13.070 -15.435 -2.797 1.00 63.19 188 ASP A N 1
ATOM 1452 C CA . ASP A 1 188 ? -13.703 -16.403 -3.702 1.00 63.19 188 ASP A CA 1
ATOM 1453 C C . ASP A 1 188 ? -12.724 -17.473 -4.234 1.00 63.19 188 ASP A C 1
ATOM 1455 O O . ASP A 1 188 ? -11.497 -17.308 -4.240 1.00 63.19 188 ASP A O 1
ATOM 1459 N N . GLN A 1 189 ? -13.264 -18.609 -4.695 1.00 51.97 189 GLN A N 1
ATOM 1460 C CA . GLN A 1 189 ? -12.498 -19.732 -5.256 1.00 51.97 189 GLN A CA 1
ATOM 1461 C C . GLN A 1 189 ? -12.502 -19.689 -6.797 1.00 51.97 189 GLN A C 1
ATOM 1463 O O . GLN A 1 189 ? -13.556 -19.776 -7.415 1.00 51.97 189 GLN A O 1
ATOM 1468 N N . GLY A 1 190 ? -11.329 -19.598 -7.440 1.00 54.00 190 GLY A N 1
ATOM 1469 C CA . GLY A 1 190 ? -11.215 -19.576 -8.908 1.00 54.00 190 GLY A CA 1
ATOM 1470 C C . GLY A 1 190 ? -9.786 -19.360 -9.426 1.00 54.00 190 GLY A C 1
ATOM 1471 O O . GLY A 1 190 ? -8.831 -19.315 -8.649 1.00 54.00 190 GLY A O 1
ATOM 1472 N N . SER A 1 191 ? -9.620 -19.225 -10.744 1.00 52.66 191 SER A N 1
ATOM 1473 C CA . SER A 1 191 ? -8.335 -18.888 -11.387 1.00 52.66 191 SER A CA 1
ATOM 1474 C C . SER A 1 191 ? -8.138 -17.369 -11.452 1.00 52.66 191 SER A C 1
ATOM 1476 O O . SER A 1 191 ? -9.069 -16.640 -11.795 1.00 52.66 191 SER A O 1
ATOM 1478 N N . SER A 1 192 ? -6.943 -16.886 -11.078 1.00 58.94 192 SER A N 1
ATOM 1479 C CA . SER A 1 192 ? -6.656 -15.451 -10.930 1.00 58.94 192 SER A CA 1
ATOM 1480 C C . SER A 1 192 ? -6.675 -14.722 -12.272 1.00 58.94 192 SER A C 1
ATOM 1482 O O . SER A 1 192 ? -5.927 -15.101 -13.170 1.00 58.94 192 SER A O 1
ATOM 1484 N N . ARG A 1 193 ? -7.488 -13.668 -12.396 1.00 75.19 193 ARG A N 1
ATOM 1485 C CA . ARG A 1 193 ? -7.479 -12.764 -13.560 1.00 75.19 193 ARG A CA 1
ATOM 1486 C C . ARG A 1 193 ? -7.006 -11.356 -13.234 1.00 75.19 193 ARG A C 1
ATOM 1488 O O . ARG A 1 193 ? -6.507 -10.706 -14.140 1.00 75.19 193 ARG A O 1
ATOM 1495 N N . TYR A 1 194 ? -7.109 -10.926 -11.977 1.00 85.62 194 TYR A N 1
ATOM 1496 C CA . TYR A 1 194 ? -6.797 -9.562 -11.550 1.00 85.62 194 TYR A CA 1
ATOM 1497 C C . TYR A 1 194 ? -5.806 -9.536 -10.387 1.00 85.62 194 TYR A C 1
ATOM 1499 O O . TYR A 1 194 ? -5.818 -10.429 -9.538 1.00 85.62 194 TYR A O 1
ATOM 1507 N N . TYR A 1 195 ? -4.980 -8.494 -10.344 1.00 90.19 195 TYR A N 1
ATOM 1508 C CA . TYR A 1 195 ? -4.033 -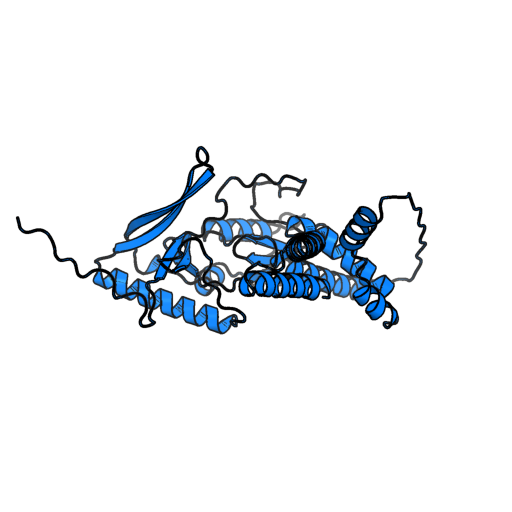8.209 -9.268 1.00 90.19 195 TYR A CA 1
ATOM 1509 C C . TYR A 1 195 ? -4.375 -6.848 -8.669 1.00 90.19 195 TYR A C 1
ATOM 1511 O O . TYR A 1 195 ? -4.414 -5.858 -9.397 1.00 90.19 195 TYR A O 1
ATOM 1519 N N . LEU A 1 196 ? -4.633 -6.808 -7.366 1.00 90.62 196 LEU A N 1
ATOM 1520 C CA . LEU A 1 196 ? -4.961 -5.601 -6.616 1.00 90.62 196 LEU A CA 1
ATOM 1521 C C . LEU A 1 196 ? -3.896 -5.377 -5.546 1.00 90.62 196 LEU A C 1
ATOM 1523 O O . LEU A 1 196 ? -3.736 -6.200 -4.647 1.00 90.62 196 LEU A O 1
ATOM 1527 N N . PHE A 1 197 ? -3.185 -4.263 -5.639 1.00 93.12 197 PHE A N 1
ATOM 1528 C CA . PHE A 1 197 ? -2.188 -3.864 -4.660 1.00 93.12 197 PHE A CA 1
ATOM 1529 C C . PHE A 1 197 ? -2.747 -2.813 -3.707 1.00 93.12 197 PHE A C 1
ATOM 1531 O O . PHE A 1 197 ? -3.346 -1.829 -4.140 1.00 93.12 197 PHE A O 1
ATOM 1538 N N . ILE A 1 198 ? -2.530 -3.006 -2.413 1.00 91.06 198 ILE A N 1
ATOM 1539 C CA . ILE A 1 198 ? -3.003 -2.095 -1.370 1.00 91.06 198 ILE A CA 1
ATOM 1540 C C . ILE A 1 198 ? -1.788 -1.496 -0.671 1.00 91.06 198 ILE A C 1
ATOM 1542 O O . ILE A 1 198 ? -0.839 -2.204 -0.341 1.00 91.06 198 ILE A O 1
ATOM 1546 N N . SER A 1 199 ? -1.799 -0.182 -0.480 1.00 88.19 199 SER A N 1
ATOM 1547 C CA . SER A 1 199 ? -0.844 0.537 0.367 1.00 88.19 199 SER A CA 1
ATOM 1548 C C . SER A 1 199 ? -1.583 1.609 1.165 1.00 88.19 199 SER A C 1
ATOM 1550 O O . SER A 1 199 ? -2.761 1.850 0.905 1.00 88.19 199 SER A O 1
ATOM 1552 N N . HIS A 1 200 ? -0.908 2.285 2.101 1.00 81.81 200 HIS A N 1
ATOM 1553 C CA . HIS A 1 200 ? -1.512 3.369 2.885 1.00 81.81 200 HIS A CA 1
ATOM 1554 C C . HIS A 1 200 ? -2.298 4.364 2.011 1.00 81.81 200 HIS A C 1
ATOM 1556 O O . HIS A 1 200 ? -3.453 4.670 2.291 1.00 81.81 200 HIS A O 1
ATOM 1562 N N . THR A 1 201 ? -1.688 4.822 0.912 1.00 83.88 201 THR A N 1
ATOM 1563 C CA . THR A 1 201 ? -2.262 5.843 0.021 1.00 83.88 201 THR A CA 1
ATOM 1564 C C . THR A 1 201 ? -2.714 5.303 -1.332 1.00 83.88 201 THR A C 1
ATOM 1566 O O . THR A 1 201 ? -3.434 5.994 -2.044 1.00 83.88 201 THR A O 1
ATOM 1569 N N . GLY A 1 202 ? -2.284 4.106 -1.738 1.00 85.62 202 GLY A N 1
ATOM 1570 C CA . GLY A 1 202 ? -2.475 3.612 -3.105 1.00 85.62 202 GLY A CA 1
ATOM 1571 C C . GLY A 1 202 ? -1.561 4.255 -4.148 1.00 85.62 202 GLY A C 1
ATOM 1572 O O . GLY A 1 202 ? -1.716 3.967 -5.338 1.00 85.62 202 GLY A O 1
ATOM 1573 N N . TYR A 1 203 ? -0.600 5.075 -3.705 1.00 86.06 203 TYR A N 1
ATOM 1574 C CA . TYR A 1 203 ? 0.401 5.741 -4.536 1.00 86.06 203 TYR A CA 1
ATOM 1575 C C . TYR A 1 203 ? 1.833 5.497 -4.014 1.00 86.06 203 TYR A C 1
ATOM 1577 O O . TYR A 1 203 ? 2.041 5.007 -2.900 1.00 86.06 203 TYR A O 1
ATOM 1585 N N . GLY A 1 204 ? 2.838 5.837 -4.821 1.00 84.88 204 GLY A N 1
ATOM 1586 C CA . GLY A 1 204 ? 4.261 5.743 -4.493 1.00 84.88 204 GLY A CA 1
ATOM 1587 C C . GLY A 1 204 ? 4.798 4.321 -4.649 1.00 84.88 204 GLY A C 1
ATOM 1588 O O . GLY A 1 204 ? 4.851 3.786 -5.755 1.00 84.88 204 GLY A O 1
ATOM 1589 N N . GLY A 1 205 ? 5.173 3.688 -3.530 1.00 81.44 205 GLY A N 1
ATOM 1590 C CA . GLY A 1 205 ? 5.782 2.348 -3.485 1.00 81.44 205 GLY A CA 1
ATOM 1591 C C . GLY A 1 205 ? 4.993 1.246 -4.211 1.00 81.44 205 GLY A C 1
ATOM 1592 O O . GLY A 1 205 ? 5.550 0.269 -4.709 1.00 81.44 205 GLY A O 1
ATOM 1593 N N . VAL A 1 206 ? 3.680 1.411 -4.329 1.00 88.94 206 VAL A N 1
ATOM 1594 C CA . VAL A 1 206 ? 2.825 0.438 -5.010 1.00 88.94 206 VAL A CA 1
ATOM 1595 C C . VAL A 1 206 ? 3.065 0.377 -6.525 1.00 88.94 206 VAL A C 1
ATOM 1597 O O . VAL A 1 206 ? 2.924 -0.692 -7.121 1.00 88.94 206 VAL A O 1
ATOM 1600 N N . ALA A 1 207 ? 3.514 1.476 -7.145 1.00 90.62 207 ALA A N 1
ATOM 1601 C CA . ALA A 1 207 ? 3.783 1.538 -8.582 1.00 90.62 207 ALA A CA 1
ATOM 1602 C C . ALA A 1 207 ? 4.863 0.532 -9.016 1.00 90.62 207 ALA A C 1
ATOM 1604 O O . ALA A 1 207 ? 4.762 -0.063 -10.090 1.00 90.62 207 ALA A O 1
ATOM 1605 N N . TYR A 1 208 ? 5.861 0.274 -8.161 1.00 88.25 208 TYR A N 1
ATOM 1606 C CA . TYR A 1 208 ? 6.920 -0.701 -8.437 1.00 88.25 208 TYR A CA 1
ATOM 1607 C C . TYR A 1 208 ? 6.374 -2.136 -8.474 1.00 88.25 208 TYR A C 1
ATOM 1609 O O . TYR A 1 208 ? 6.661 -2.893 -9.402 1.00 88.25 208 TYR A O 1
ATOM 1617 N N . ALA A 1 209 ? 5.536 -2.505 -7.501 1.00 91.44 209 ALA A N 1
ATOM 1618 C CA . ALA A 1 209 ? 4.914 -3.828 -7.449 1.00 91.44 209 ALA A CA 1
ATOM 1619 C C . ALA A 1 209 ? 3.976 -4.062 -8.646 1.00 91.44 209 ALA A C 1
ATOM 1621 O O . ALA A 1 209 ? 3.971 -5.146 -9.247 1.00 91.44 209 ALA A O 1
ATOM 1622 N N . MET A 1 210 ? 3.245 -3.017 -9.051 1.00 93.19 210 MET A N 1
ATOM 1623 C CA . MET A 1 210 ? 2.434 -3.026 -10.267 1.00 93.19 210 MET A CA 1
ATOM 1624 C C . MET A 1 210 ? 3.302 -3.235 -11.511 1.00 93.19 210 MET A C 1
ATOM 1626 O O . MET A 1 210 ? 2.988 -4.108 -12.323 1.00 93.19 210 MET A O 1
ATOM 1630 N N . ALA A 1 211 ? 4.414 -2.504 -11.646 1.00 92.69 211 ALA A N 1
ATOM 1631 C CA . ALA A 1 211 ? 5.324 -2.612 -12.785 1.00 92.69 211 ALA A CA 1
ATOM 1632 C C . ALA A 1 211 ? 5.956 -4.009 -12.897 1.00 92.69 211 ALA A C 1
ATOM 1634 O O . ALA A 1 211 ? 5.928 -4.609 -13.973 1.00 92.69 211 ALA A O 1
ATOM 1635 N N . ILE A 1 212 ? 6.446 -4.574 -11.788 1.00 91.94 212 ILE A N 1
ATOM 1636 C CA . ILE A 1 212 ? 6.986 -5.945 -11.727 1.00 91.94 212 ILE A CA 1
ATOM 1637 C C . ILE A 1 212 ? 5.938 -6.960 -12.192 1.00 91.94 212 ILE A C 1
ATOM 1639 O O . ILE A 1 212 ? 6.224 -7.847 -13.001 1.00 91.94 212 ILE A O 1
ATOM 1643 N N . THR A 1 213 ? 4.699 -6.805 -11.729 1.00 93.31 213 THR A N 1
ATOM 1644 C CA . THR A 1 213 ? 3.596 -7.695 -12.107 1.00 93.31 213 THR A CA 1
ATOM 1645 C C . THR A 1 213 ? 3.241 -7.549 -13.584 1.00 93.31 213 THR A C 1
ATOM 1647 O O . THR A 1 213 ? 3.071 -8.550 -14.275 1.00 93.31 213 THR A O 1
ATOM 1650 N N . CYS A 1 214 ? 3.208 -6.327 -14.115 1.00 92.88 214 CYS A N 1
ATOM 1651 C CA . CYS A 1 214 ? 2.990 -6.078 -15.540 1.00 92.88 214 CYS A CA 1
ATOM 1652 C C . CYS A 1 214 ? 4.104 -6.684 -16.407 1.00 92.88 214 CYS A C 1
ATOM 1654 O O . CYS A 1 214 ? 3.819 -7.299 -17.436 1.00 92.88 214 CYS A O 1
ATOM 1656 N N . LEU A 1 215 ? 5.367 -6.576 -15.984 1.00 91.69 215 LEU A N 1
ATOM 1657 C CA . LEU A 1 215 ? 6.499 -7.215 -16.660 1.00 91.69 215 LEU A CA 1
ATOM 1658 C C . LEU A 1 215 ? 6.357 -8.736 -16.665 1.00 91.69 215 LEU A C 1
ATOM 1660 O O . LEU A 1 215 ? 6.541 -9.362 -17.710 1.00 91.69 215 LEU A O 1
ATOM 1664 N N . ARG A 1 216 ? 5.963 -9.326 -15.531 1.00 90.12 216 ARG A N 1
ATOM 1665 C CA . ARG A 1 216 ? 5.713 -10.766 -15.421 1.00 90.12 216 ARG A CA 1
ATOM 1666 C C . ARG A 1 216 ? 4.602 -11.221 -16.366 1.00 90.12 216 ARG A C 1
ATOM 1668 O O . ARG A 1 216 ? 4.814 -12.141 -17.151 1.00 90.12 216 ARG A O 1
ATOM 1675 N N . LEU A 1 217 ? 3.458 -10.540 -16.342 1.00 89.12 217 LEU A N 1
ATOM 1676 C CA . LEU A 1 217 ? 2.317 -10.843 -17.211 1.00 89.12 217 LEU A CA 1
ATOM 1677 C C . LEU A 1 217 ? 2.661 -10.656 -18.695 1.00 89.12 217 LEU A C 1
ATOM 1679 O O . LEU A 1 217 ? 2.260 -11.459 -19.535 1.00 89.12 217 LEU A O 1
ATOM 1683 N N . GLY A 1 218 ? 3.436 -9.620 -19.021 1.00 85.69 218 GLY A N 1
ATOM 1684 C CA . GLY A 1 218 ? 3.925 -9.375 -20.375 1.00 85.69 218 GLY A CA 1
ATOM 1685 C C . GLY A 1 218 ? 4.891 -10.457 -20.858 1.00 85.69 218 GLY A C 1
ATOM 1686 O O . GLY A 1 218 ? 4.814 -10.857 -22.017 1.00 85.69 218 GLY A O 1
ATOM 1687 N N . ALA A 1 219 ? 5.772 -10.957 -19.989 1.00 81.50 219 ALA A N 1
ATOM 1688 C CA . ALA A 1 219 ? 6.668 -12.068 -20.301 1.00 81.50 219 ALA A CA 1
ATOM 1689 C C . ALA A 1 219 ? 5.896 -13.376 -20.516 1.00 81.50 219 ALA A C 1
ATOM 1691 O O . ALA A 1 219 ? 6.168 -14.083 -21.482 1.00 81.50 219 ALA A O 1
ATOM 1692 N N . ASP A 1 220 ? 4.895 -13.662 -19.681 1.00 74.94 220 ASP A N 1
ATOM 1693 C CA . ASP A 1 220 ? 4.045 -14.846 -19.834 1.00 74.94 220 ASP A CA 1
ATOM 1694 C C . ASP A 1 220 ? 3.228 -14.776 -21.146 1.00 74.94 220 ASP A C 1
ATOM 1696 O O . ASP A 1 220 ? 3.125 -15.766 -21.869 1.00 74.94 220 ASP A O 1
ATOM 1700 N N . ALA A 1 221 ? 2.729 -13.593 -21.532 1.00 73.06 221 ALA A N 1
ATOM 1701 C CA . ALA A 1 221 ? 2.050 -13.387 -22.817 1.00 73.06 221 ALA A CA 1
ATOM 1702 C C . ALA A 1 221 ? 3.000 -13.501 -24.024 1.00 73.06 221 ALA A C 1
ATOM 1704 O O . ALA A 1 221 ? 2.641 -14.108 -25.034 1.00 73.06 221 ALA A O 1
ATOM 1705 N N . LYS A 1 222 ? 4.224 -12.960 -23.920 1.00 69.44 222 LYS A N 1
ATOM 1706 C CA . LYS A 1 222 ? 5.270 -13.103 -24.947 1.00 69.44 222 LYS A CA 1
ATOM 1707 C C . LYS A 1 222 ? 5.715 -14.559 -25.089 1.00 69.44 222 LYS A C 1
ATOM 1709 O O . LYS A 1 222 ? 5.839 -15.011 -26.214 1.00 69.44 222 LYS A O 1
ATOM 1714 N N . PHE A 1 223 ? 5.827 -15.322 -24.001 1.00 52.91 223 PHE A N 1
ATOM 1715 C CA . PHE A 1 223 ? 6.110 -16.762 -24.045 1.00 52.91 223 PHE A CA 1
ATOM 1716 C C . PHE A 1 223 ? 5.016 -17.555 -24.786 1.00 52.91 223 PHE A C 1
ATOM 1718 O O . PHE A 1 223 ? 5.316 -18.505 -25.507 1.00 52.91 223 PHE A O 1
ATOM 1725 N N . VAL A 1 224 ? 3.748 -17.144 -24.662 1.00 58.28 224 VAL A N 1
ATOM 1726 C CA . VAL A 1 224 ? 2.629 -17.727 -25.426 1.00 58.28 224 VAL A CA 1
ATOM 1727 C C . VAL A 1 224 ? 2.648 -17.282 -26.898 1.00 58.28 224 VAL A C 1
ATOM 1729 O O . VAL A 1 224 ? 2.328 -18.077 -27.779 1.00 58.28 224 VAL A O 1
ATOM 1732 N N . MET A 1 225 ? 3.050 -16.039 -27.187 1.00 47.09 225 MET A N 1
ATOM 1733 C CA . MET A 1 225 ? 3.107 -15.477 -28.547 1.00 47.09 225 MET A CA 1
ATOM 1734 C C . MET A 1 225 ? 4.365 -15.848 -29.347 1.00 47.09 225 MET A C 1
ATOM 1736 O O . MET A 1 225 ? 4.275 -15.947 -30.568 1.00 47.09 225 MET A O 1
ATOM 1740 N N . GLU A 1 226 ? 5.512 -16.096 -28.710 1.00 48.19 226 GLU A N 1
ATOM 1741 C CA . GLU A 1 226 ? 6.804 -16.428 -29.346 1.00 48.19 226 GLU A CA 1
ATOM 1742 C C . GLU A 1 226 ? 6.831 -17.824 -30.002 1.00 48.19 226 GLU A C 1
ATOM 1744 O O . GLU A 1 226 ? 7.812 -18.184 -30.647 1.00 48.19 226 GLU A O 1
ATOM 1749 N N . GLN A 1 227 ? 5.722 -18.576 -29.970 1.00 43.19 227 GLN A N 1
ATOM 1750 C CA . GLN A 1 227 ? 5.470 -19.657 -30.938 1.00 43.19 227 GLN A CA 1
ATOM 1751 C C . GLN A 1 227 ? 5.103 -19.143 -32.348 1.00 43.19 227 GLN A C 1
ATOM 1753 O O . GLN A 1 227 ? 4.976 -19.937 -33.280 1.00 43.19 227 GLN A O 1
ATOM 1758 N N . THR A 1 228 ? 4.961 -17.830 -32.540 1.00 39.22 228 THR A N 1
ATOM 1759 C CA . THR A 1 228 ? 4.494 -17.215 -33.789 1.00 39.22 228 THR A CA 1
ATOM 1760 C C . THR A 1 228 ? 5.181 -15.868 -34.055 1.00 39.22 228 THR A C 1
ATOM 1762 O O . THR A 1 228 ? 4.637 -14.803 -33.791 1.00 39.22 228 THR A O 1
ATOM 1765 N N . ALA A 1 229 ? 6.348 -15.972 -34.695 1.00 34.06 229 ALA A N 1
ATOM 1766 C CA . ALA A 1 229 ? 6.997 -14.984 -35.566 1.00 34.06 229 ALA A CA 1
ATOM 1767 C C . ALA A 1 229 ? 7.807 -13.811 -34.965 1.00 34.06 229 ALA A C 1
ATOM 1769 O O . ALA A 1 229 ? 7.457 -13.166 -33.980 1.00 34.06 229 ALA A O 1
ATOM 1770 N N . GLU A 1 230 ? 8.918 -13.554 -35.667 1.00 32.75 230 GLU A N 1
ATOM 1771 C CA . GLU A 1 230 ? 10.036 -12.655 -35.378 1.00 32.75 230 GLU A CA 1
ATOM 1772 C C . GLU A 1 230 ? 9.942 -11.267 -36.064 1.00 32.75 230 GLU A C 1
ATOM 1774 O O . GLU A 1 230 ? 9.401 -11.127 -37.157 1.00 32.75 230 GLU A O 1
ATOM 1779 N N . THR A 1 231 ? 10.573 -10.295 -35.380 1.00 35.50 231 THR A N 1
ATOM 1780 C CA . THR A 1 231 ? 11.371 -9.117 -35.828 1.00 35.50 231 THR A CA 1
ATOM 1781 C C . THR A 1 231 ? 10.789 -7.991 -36.714 1.00 35.50 231 THR A C 1
ATOM 1783 O O . THR A 1 231 ? 10.346 -8.189 -37.835 1.00 35.50 231 THR A O 1
ATOM 1786 N N . HIS A 1 232 ? 10.929 -6.727 -36.264 1.00 29.19 232 HIS A N 1
ATOM 1787 C CA . HIS A 1 232 ? 12.000 -5.770 -36.647 1.00 29.19 232 HIS A CA 1
ATOM 1788 C C . HIS A 1 232 ? 11.770 -4.369 -36.014 1.00 29.19 232 HIS A C 1
ATOM 1790 O O . HIS A 1 232 ? 10.643 -3.897 -35.921 1.00 29.19 232 HIS A O 1
ATOM 1796 N N . PHE A 1 233 ? 12.847 -3.703 -35.571 1.00 27.73 233 PHE A N 1
ATOM 1797 C CA . PHE A 1 233 ? 12.850 -2.406 -34.863 1.00 27.73 233 PHE A CA 1
ATOM 1798 C C . PHE A 1 233 ? 13.666 -1.362 -35.642 1.00 27.73 233 PHE A C 1
ATOM 1800 O O . PHE A 1 233 ? 14.741 -1.685 -36.150 1.00 27.73 233 PHE A O 1
ATOM 1807 N N . VAL A 1 234 ? 13.182 -0.117 -35.704 1.00 26.92 234 VAL A N 1
ATOM 1808 C CA . VAL A 1 234 ? 13.881 1.040 -36.291 1.00 26.92 234 VAL A CA 1
ATOM 1809 C C . VAL A 1 234 ? 13.803 2.206 -35.303 1.00 26.92 234 VAL A C 1
ATOM 1811 O O . VAL A 1 234 ? 12.718 2.545 -34.840 1.00 26.92 234 VAL A O 1
ATOM 1814 N N . SER A 1 235 ? 14.950 2.813 -34.993 1.00 28.52 235 SER A N 1
ATOM 1815 C CA . SER A 1 235 ? 15.081 3.969 -34.095 1.00 28.52 235 SER A CA 1
ATOM 1816 C C . SER A 1 235 ? 15.426 5.234 -34.881 1.00 28.52 235 SER A C 1
ATOM 1818 O O . SER A 1 235 ? 16.225 5.185 -35.820 1.00 28.52 235 SER A O 1
ATOM 1820 N N . SER A 1 236 ? 14.860 6.374 -34.480 1.00 26.56 236 SER A N 1
ATOM 1821 C CA . SER A 1 236 ? 15.271 7.697 -34.959 1.00 26.56 236 SER A CA 1
ATOM 1822 C C . SER A 1 236 ? 15.207 8.731 -33.834 1.00 26.56 236 SER A C 1
ATOM 1824 O O . SER A 1 236 ? 14.142 8.958 -33.262 1.00 26.56 236 SER A O 1
ATOM 1826 N N . SER A 1 237 ? 16.337 9.388 -33.569 1.00 30.22 237 SER A N 1
ATOM 1827 C CA . SER A 1 237 ? 16.487 10.481 -32.599 1.00 30.22 237 SER A CA 1
ATOM 1828 C C . SER A 1 237 ? 16.561 11.841 -33.297 1.00 30.22 237 SER A C 1
ATOM 1830 O O . SER A 1 237 ? 17.162 11.946 -34.364 1.00 30.22 237 SER A O 1
ATOM 1832 N N . LEU A 1 238 ? 16.056 12.900 -32.653 1.00 29.30 238 LEU A N 1
ATOM 1833 C CA . LEU A 1 238 ? 16.327 14.307 -32.988 1.00 29.30 238 LEU A CA 1
ATOM 1834 C C . LEU A 1 238 ? 16.401 15.145 -31.700 1.00 29.30 238 LEU A C 1
ATOM 1836 O O . LEU A 1 238 ? 15.519 15.073 -30.848 1.00 29.30 238 LEU A O 1
ATOM 1840 N N . THR A 1 239 ? 17.464 15.940 -31.563 1.00 32.41 239 THR A N 1
ATOM 1841 C CA . THR A 1 239 ? 17.774 16.781 -30.397 1.00 32.41 239 THR A CA 1
ATOM 1842 C C . THR A 1 239 ? 17.437 18.254 -30.648 1.00 32.41 239 THR A C 1
ATOM 1844 O O . THR A 1 239 ? 17.589 18.767 -31.757 1.00 32.41 239 THR A O 1
ATOM 1847 N N . LYS A 1 240 ? 17.041 18.974 -29.590 1.00 34.47 240 LYS A N 1
ATOM 1848 C CA . LYS A 1 240 ? 17.117 20.443 -29.514 1.00 34.47 240 LYS A CA 1
ATOM 1849 C C . LYS A 1 240 ? 17.732 20.867 -28.182 1.00 34.47 240 LYS A C 1
ATOM 1851 O O . LYS A 1 240 ? 17.491 20.256 -27.147 1.00 34.47 240 LYS A O 1
ATOM 1856 N N . SER A 1 241 ? 18.567 21.899 -28.257 1.00 41.75 241 SER A N 1
ATOM 1857 C CA . SER A 1 241 ? 19.456 22.392 -27.204 1.00 41.75 241 SER A CA 1
ATOM 1858 C C . SER A 1 241 ? 18.702 23.034 -26.043 1.00 41.75 241 SER A C 1
ATOM 1860 O O . SER A 1 241 ? 17.971 24.008 -26.229 1.00 41.75 241 SER A O 1
ATOM 1862 N N . VAL A 1 242 ? 18.954 22.523 -24.844 1.00 45.22 242 VAL A N 1
ATOM 1863 C CA . VAL A 1 242 ? 18.393 22.981 -23.573 1.00 45.22 242 VAL A CA 1
ATOM 1864 C C . VAL A 1 242 ? 19.550 23.140 -22.571 1.00 45.22 242 VAL A C 1
ATOM 1866 O O . VAL A 1 242 ? 20.560 22.448 -22.685 1.00 45.22 242 VAL A O 1
ATOM 1869 N N . SER A 1 243 ? 19.448 24.097 -21.639 1.00 48.19 243 SER A N 1
ATOM 1870 C CA . SER A 1 243 ? 20.523 24.453 -20.692 1.00 48.19 243 SER A CA 1
ATOM 1871 C C . SER A 1 243 ? 21.065 23.233 -19.922 1.00 48.19 243 SER A C 1
ATOM 1873 O O . SER A 1 243 ? 20.304 22.326 -19.620 1.00 48.19 243 SER A O 1
ATOM 1875 N N . VAL A 1 244 ? 22.355 23.199 -19.558 1.00 57.72 244 VAL A N 1
ATOM 1876 C CA . VAL A 1 244 ? 23.037 22.005 -18.994 1.00 57.72 244 VAL A CA 1
ATOM 1877 C C . VAL A 1 244 ? 22.381 21.447 -17.713 1.00 57.72 244 VAL A C 1
ATOM 1879 O O . VAL A 1 244 ? 22.310 20.227 -17.538 1.00 57.72 244 VAL A O 1
ATOM 1882 N N . LYS A 1 245 ? 21.849 22.309 -16.830 1.00 58.41 245 LYS A N 1
ATOM 1883 C CA . LYS A 1 245 ? 21.071 21.878 -15.647 1.00 58.41 245 LYS A CA 1
ATOM 1884 C C . LYS A 1 245 ? 19.754 21.226 -16.069 1.00 58.41 245 LYS A C 1
ATOM 1886 O O . LYS A 1 245 ? 19.444 20.122 -15.639 1.00 58.41 245 LYS A O 1
ATOM 1891 N N . THR A 1 246 ? 19.031 21.881 -16.972 1.00 60.41 246 THR A N 1
ATOM 1892 C CA . THR A 1 246 ? 17.760 21.395 -17.512 1.00 60.41 246 THR A CA 1
ATOM 1893 C C . THR A 1 246 ? 17.948 20.117 -18.344 1.00 60.41 246 THR A C 1
ATOM 1895 O O . THR A 1 246 ? 17.117 19.227 -18.272 1.00 60.41 246 THR A O 1
ATOM 1898 N N . PHE A 1 247 ? 19.062 19.967 -19.063 1.00 71.56 247 PHE A N 1
ATOM 1899 C CA . PHE A 1 247 ? 19.416 18.765 -19.821 1.00 71.56 247 PHE A CA 1
ATOM 1900 C C . PHE A 1 247 ? 19.655 17.563 -18.901 1.00 71.56 247 PHE A C 1
ATOM 1902 O O . PHE A 1 247 ? 19.212 16.462 -19.203 1.00 71.56 247 PHE A O 1
ATOM 1909 N N . THR A 1 248 ? 20.304 17.783 -17.753 1.00 75.38 248 THR A N 1
ATOM 1910 C CA . THR A 1 248 ? 20.523 16.725 -16.755 1.00 75.38 248 THR A CA 1
ATOM 1911 C C . THR A 1 248 ? 19.201 16.275 -16.131 1.00 75.38 248 THR A C 1
ATOM 1913 O O . THR A 1 248 ? 18.968 15.079 -16.008 1.00 75.38 248 THR A O 1
ATOM 1916 N N . ASP A 1 249 ? 18.321 17.212 -15.774 1.00 79.69 249 ASP A N 1
ATOM 1917 C CA . ASP A 1 249 ? 17.010 16.890 -15.197 1.00 79.69 249 ASP A CA 1
ATOM 1918 C C . ASP A 1 249 ? 16.095 16.192 -16.219 1.00 79.69 249 ASP A C 1
ATOM 1920 O O . ASP A 1 249 ? 15.418 15.226 -15.876 1.00 79.69 249 ASP A O 1
ATOM 1924 N N . ILE A 1 250 ? 16.119 16.627 -17.486 1.00 81.06 250 ILE A N 1
ATOM 1925 C CA . ILE A 1 250 ? 15.400 15.966 -18.587 1.00 81.06 250 ILE A CA 1
ATOM 1926 C C . ILE A 1 250 ? 15.910 14.536 -18.779 1.00 81.06 250 ILE A C 1
ATOM 1928 O O . ILE A 1 250 ? 15.098 13.622 -18.866 1.00 81.06 250 ILE A O 1
ATOM 1932 N N . ALA A 1 251 ? 17.230 14.330 -18.791 1.00 83.56 251 ALA A N 1
ATOM 1933 C CA . ALA A 1 251 ? 17.821 13.001 -18.922 1.00 83.56 251 ALA A CA 1
ATOM 1934 C C . ALA A 1 251 ? 17.389 12.074 -17.769 1.00 83.56 251 ALA A C 1
ATOM 1936 O O . ALA A 1 251 ? 16.985 10.938 -17.998 1.00 83.56 251 ALA A O 1
ATOM 1937 N N . LEU A 1 252 ? 17.383 12.565 -16.525 1.00 83.56 252 LEU A N 1
ATOM 1938 C CA . LEU A 1 252 ? 16.915 11.781 -15.374 1.00 83.56 252 LEU A CA 1
ATOM 1939 C C . LEU A 1 252 ? 15.422 11.433 -15.481 1.00 83.56 252 LEU A C 1
ATOM 1941 O O . LEU A 1 252 ? 15.056 10.289 -15.226 1.00 83.56 252 LEU A O 1
ATOM 1945 N N . ARG A 1 253 ? 14.578 12.367 -15.938 1.00 85.19 253 ARG A N 1
ATOM 1946 C CA . ARG A 1 253 ? 13.151 12.105 -16.217 1.00 85.19 253 ARG A CA 1
ATOM 1947 C C . ARG A 1 253 ? 12.924 11.120 -17.360 1.00 85.19 253 ARG A C 1
ATOM 1949 O O . ARG A 1 253 ? 11.903 10.450 -17.387 1.00 85.19 253 ARG A O 1
ATOM 1956 N N . GLN A 1 254 ? 13.868 11.015 -18.288 1.00 84.56 254 GLN A N 1
ATOM 1957 C CA . GLN A 1 254 ? 13.866 10.008 -19.352 1.00 84.56 254 GLN A CA 1
ATOM 1958 C C . GLN A 1 254 ? 14.458 8.669 -18.895 1.00 84.56 254 GLN A C 1
ATOM 1960 O O . GLN A 1 254 ? 14.470 7.704 -19.652 1.00 84.56 254 GLN A O 1
ATOM 1965 N N . GLY A 1 255 ? 14.931 8.585 -17.649 1.00 84.25 255 GLY A N 1
ATOM 1966 C CA . GLY A 1 255 ? 15.488 7.360 -17.103 1.00 84.25 255 GLY A CA 1
ATOM 1967 C C . GLY A 1 255 ? 16.940 7.101 -17.508 1.00 84.25 255 GLY A C 1
ATOM 1968 O O . GLY A 1 255 ? 17.413 5.966 -17.365 1.00 84.25 255 GLY A O 1
ATOM 1969 N N . ASP A 1 256 ? 17.649 8.127 -17.990 1.00 88.81 256 ASP A N 1
ATOM 1970 C CA . ASP A 1 256 ? 19.043 8.074 -18.443 1.00 88.81 256 ASP A CA 1
ATOM 1971 C C . ASP A 1 256 ? 20.025 8.174 -17.270 1.00 88.81 256 ASP A C 1
ATOM 1973 O O . ASP A 1 256 ? 20.886 9.056 -17.167 1.00 88.81 256 ASP A O 1
ATOM 1977 N N . TYR A 1 257 ? 19.912 7.229 -16.345 1.00 88.19 257 TYR A N 1
ATOM 1978 C CA . TYR A 1 257 ? 20.846 7.108 -15.237 1.00 88.19 257 TYR A CA 1
ATOM 1979 C C . TYR A 1 257 ? 22.140 6.465 -15.736 1.00 88.19 257 TYR A C 1
ATOM 1981 O O . TYR A 1 257 ? 22.152 5.302 -16.138 1.00 88.19 257 TYR A O 1
ATOM 1989 N N . ARG A 1 258 ? 23.248 7.217 -15.701 1.00 87.69 258 ARG A N 1
ATOM 1990 C CA . ARG A 1 258 ? 24.556 6.788 -16.232 1.00 87.69 258 ARG A CA 1
ATOM 1991 C C . ARG A 1 258 ? 24.953 5.380 -15.787 1.00 87.69 258 ARG A C 1
ATOM 1993 O O . ARG A 1 258 ? 25.390 4.586 -16.616 1.00 87.69 258 ARG A O 1
ATOM 2000 N N . ASP A 1 259 ? 24.799 5.083 -14.501 1.00 86.69 259 ASP A N 1
ATOM 2001 C CA . ASP A 1 259 ? 25.244 3.813 -13.928 1.00 86.69 259 ASP A CA 1
ATOM 2002 C C . ASP A 1 259 ? 24.331 2.655 -14.369 1.00 86.69 259 ASP A C 1
ATOM 2004 O O . ASP A 1 259 ? 24.824 1.600 -14.757 1.00 86.69 259 ASP A O 1
ATOM 2008 N N . ILE A 1 260 ? 23.021 2.893 -14.485 1.00 87.25 260 ILE A N 1
ATOM 2009 C CA . ILE A 1 260 ? 22.050 1.930 -15.035 1.00 87.25 260 ILE A CA 1
ATOM 2010 C C . ILE A 1 260 ? 22.314 1.674 -16.523 1.00 87.25 260 ILE A C 1
ATOM 2012 O O . ILE A 1 260 ? 22.329 0.532 -16.980 1.00 87.25 260 ILE A O 1
ATOM 2016 N N . LEU A 1 261 ? 22.590 2.724 -17.298 1.00 89.56 261 LEU A N 1
ATOM 2017 C CA . LEU A 1 261 ? 22.955 2.601 -18.711 1.00 89.56 261 LEU A CA 1
ATOM 2018 C C . LEU A 1 261 ? 24.278 1.842 -18.901 1.00 89.56 261 LEU A C 1
ATOM 2020 O O . LEU A 1 261 ? 24.444 1.126 -19.886 1.00 89.56 261 LEU A O 1
ATOM 2024 N N . ASN A 1 262 ? 25.228 1.983 -17.975 1.00 90.25 262 ASN A N 1
ATOM 2025 C CA . ASN A 1 262 ? 26.468 1.207 -17.994 1.00 90.25 262 ASN A CA 1
ATOM 2026 C C . ASN A 1 262 ? 26.211 -0.279 -17.699 1.00 90.25 262 ASN A C 1
ATOM 2028 O O . ASN A 1 262 ? 26.757 -1.125 -18.403 1.00 90.25 262 ASN A O 1
ATOM 2032 N N . LEU A 1 263 ? 25.363 -0.592 -16.713 1.00 87.75 263 LEU A N 1
ATOM 2033 C CA . LEU A 1 263 ? 24.997 -1.969 -16.360 1.00 87.75 263 LEU A CA 1
ATOM 2034 C C . LEU A 1 263 ? 24.207 -2.659 -17.477 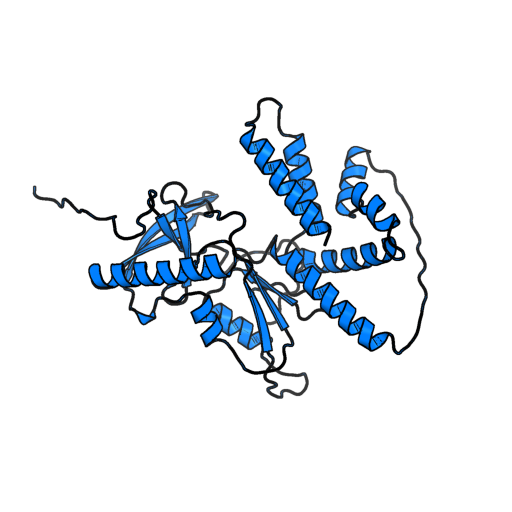1.00 87.75 263 LEU A C 1
ATOM 2036 O O . LEU A 1 263 ? 24.542 -3.767 -17.885 1.00 87.75 263 LEU A O 1
ATOM 2040 N N . THR A 1 264 ? 23.200 -1.987 -18.034 1.00 89.62 264 THR A N 1
ATOM 2041 C CA . THR A 1 264 ? 22.379 -2.533 -19.127 1.00 89.62 264 THR A CA 1
ATOM 2042 C C . THR A 1 264 ? 23.209 -2.834 -20.375 1.00 89.62 264 THR A C 1
ATOM 2044 O O . THR A 1 264 ? 22.970 -3.840 -21.034 1.00 89.62 264 THR A O 1
ATOM 2047 N N . ARG A 1 265 ? 24.253 -2.050 -20.674 1.00 90.81 265 ARG A N 1
ATOM 2048 C CA . ARG A 1 265 ? 25.184 -2.345 -21.781 1.00 90.81 265 ARG A CA 1
ATOM 2049 C C . ARG A 1 265 ? 25.972 -3.649 -21.612 1.00 90.81 265 ARG A C 1
ATOM 2051 O O . ARG A 1 265 ? 26.457 -4.170 -22.611 1.00 90.81 265 ARG A O 1
ATOM 2058 N N . ALA A 1 266 ? 26.097 -4.179 -20.395 1.00 92.44 266 ALA A N 1
ATOM 2059 C CA . ALA A 1 266 ? 26.752 -5.464 -20.145 1.00 92.44 266 ALA A CA 1
ATOM 2060 C C . ALA A 1 266 ? 25.839 -6.678 -20.414 1.00 92.44 266 ALA A C 1
ATOM 2062 O O . ALA A 1 266 ? 26.322 -7.808 -20.453 1.00 92.44 266 ALA A O 1
ATOM 2063 N N . LEU A 1 267 ? 24.532 -6.468 -20.605 1.00 89.06 267 LEU A N 1
ATOM 2064 C CA . LEU A 1 267 ? 23.554 -7.530 -20.840 1.00 89.06 267 LEU A CA 1
ATOM 2065 C C . LEU A 1 267 ? 23.253 -7.665 -22.339 1.00 89.06 267 LEU A C 1
ATOM 2067 O O . LEU A 1 267 ? 23.024 -6.667 -23.020 1.00 89.06 267 LEU A O 1
ATOM 2071 N N . ILE A 1 268 ? 23.159 -8.905 -22.839 1.00 90.44 268 ILE A N 1
ATOM 2072 C CA . ILE A 1 268 ? 22.952 -9.233 -24.270 1.00 90.44 268 ILE A CA 1
ATOM 2073 C C . ILE A 1 268 ? 21.746 -8.490 -24.879 1.00 90.44 268 ILE A C 1
ATOM 2075 O O . ILE A 1 268 ? 21.802 -8.034 -26.019 1.00 90.44 268 ILE A O 1
ATOM 2079 N N .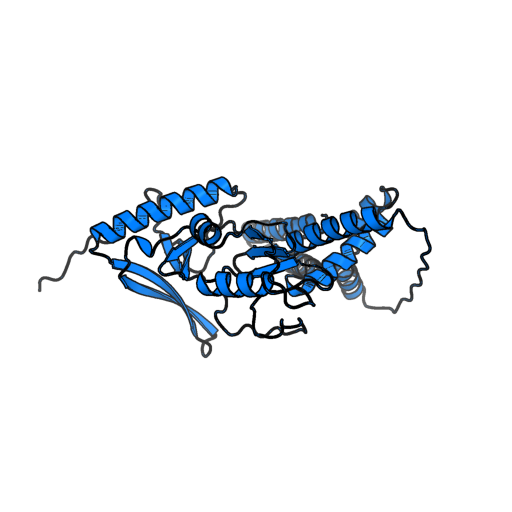 HIS A 1 269 ? 20.669 -8.325 -24.107 1.00 88.75 269 HIS A N 1
ATOM 2080 C CA . HIS A 1 269 ? 19.466 -7.590 -24.514 1.00 88.75 269 HIS A CA 1
ATOM 2081 C C . HIS A 1 269 ? 19.203 -6.344 -23.662 1.00 88.75 269 HIS A C 1
ATOM 2083 O O . HIS A 1 269 ? 18.112 -5.787 -23.722 1.00 88.75 269 HIS A O 1
ATOM 2089 N N . GLY A 1 270 ? 20.182 -5.880 -22.882 1.00 89.75 270 GLY A N 1
ATOM 2090 C CA . GLY A 1 270 ? 19.949 -4.894 -21.828 1.00 89.75 270 GLY A CA 1
ATOM 2091 C C . GLY A 1 270 ? 19.330 -3.574 -22.283 1.00 89.75 270 GLY A C 1
ATOM 2092 O O . GLY A 1 270 ? 18.349 -3.171 -21.666 1.00 89.75 270 GLY A O 1
ATOM 2093 N N . PRO A 1 271 ? 19.802 -2.915 -23.363 1.00 89.69 271 PRO A N 1
ATOM 2094 C CA . PRO A 1 271 ? 19.169 -1.687 -23.847 1.00 89.69 271 PRO A CA 1
ATOM 2095 C C . PRO A 1 271 ? 17.696 -1.881 -24.235 1.00 89.69 271 PRO A C 1
ATOM 2097 O O . PRO A 1 271 ? 16.856 -1.060 -23.882 1.00 89.69 271 PRO A O 1
ATOM 2100 N N . LYS A 1 272 ? 17.370 -3.000 -24.898 1.00 89.31 272 LYS A N 1
ATOM 2101 C CA . LYS A 1 272 ? 15.991 -3.339 -25.279 1.00 89.31 272 LYS A CA 1
ATOM 2102 C C . LYS A 1 272 ? 15.143 -3.681 -24.051 1.00 89.31 272 LYS A C 1
ATOM 2104 O O . LYS A 1 272 ? 14.014 -3.223 -23.949 1.00 89.31 272 LYS A O 1
ATOM 2109 N N . SER A 1 273 ? 15.682 -4.458 -23.110 1.00 88.88 273 SER A N 1
ATOM 2110 C CA . SER A 1 273 ? 14.996 -4.781 -21.855 1.00 88.88 273 SER A CA 1
ATOM 2111 C C . SER A 1 273 ? 14.693 -3.524 -21.047 1.00 88.88 273 SER A C 1
ATOM 2113 O O . SER A 1 273 ? 13.581 -3.386 -20.552 1.00 88.88 273 SER A O 1
ATOM 2115 N N . LYS A 1 274 ? 15.640 -2.581 -20.971 1.00 89.88 274 LYS A N 1
ATOM 2116 C CA . LYS A 1 274 ? 15.426 -1.286 -20.322 1.00 89.88 274 LYS A CA 1
ATOM 2117 C C . LYS A 1 274 ? 14.288 -0.507 -20.978 1.00 89.88 274 LYS A C 1
ATOM 2119 O O . LYS A 1 274 ? 13.416 -0.037 -20.265 1.00 89.88 274 LYS A O 1
ATOM 2124 N N . GLU A 1 275 ? 14.269 -0.415 -22.307 1.00 90.06 275 GLU A N 1
ATOM 2125 C CA . GLU A 1 275 ? 13.191 0.274 -23.029 1.00 90.06 275 GLU A CA 1
ATOM 2126 C C . GLU A 1 275 ? 11.810 -0.339 -22.721 1.00 90.06 275 GLU A C 1
ATOM 2128 O O . GLU A 1 275 ? 10.829 0.377 -22.533 1.00 90.06 275 GLU A O 1
ATOM 2133 N N . GLU A 1 276 ? 11.720 -1.668 -22.633 1.00 89.56 276 GLU A N 1
ATOM 2134 C CA . GLU A 1 276 ? 10.474 -2.356 -22.277 1.00 89.56 276 GLU A CA 1
ATOM 2135 C C . GLU A 1 276 ? 10.066 -2.118 -20.815 1.00 89.56 276 G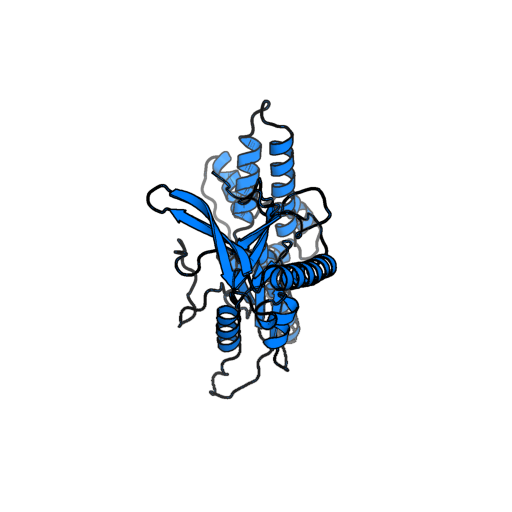LU A C 1
ATOM 2137 O O . GLU A 1 276 ? 8.883 -1.917 -20.542 1.00 89.56 276 GLU A O 1
ATOM 2142 N N . VAL A 1 277 ? 11.029 -2.099 -19.887 1.00 90.62 277 VAL A N 1
ATOM 2143 C CA . VAL A 1 277 ? 10.795 -1.744 -18.477 1.00 90.62 277 VAL A CA 1
ATOM 2144 C C . VAL A 1 277 ? 10.313 -0.301 -18.355 1.00 90.62 277 VAL A C 1
ATOM 2146 O O . VAL A 1 277 ? 9.311 -0.051 -17.689 1.00 90.62 277 VAL A O 1
ATOM 2149 N N . ASP A 1 278 ? 10.955 0.633 -19.056 1.00 91.19 278 ASP A N 1
ATOM 2150 C CA . ASP A 1 278 ? 10.581 2.046 -19.049 1.00 91.19 278 ASP A CA 1
ATOM 2151 C C . ASP A 1 278 ? 9.140 2.259 -19.510 1.00 91.19 278 ASP A C 1
ATOM 2153 O O . ASP A 1 278 ? 8.396 2.980 -18.849 1.00 91.19 278 ASP A O 1
ATOM 2157 N N . LYS A 1 279 ? 8.714 1.570 -20.578 1.00 91.25 279 LYS A N 1
ATOM 2158 C CA . LYS A 1 279 ? 7.324 1.614 -21.063 1.00 91.25 279 LYS A CA 1
ATOM 2159 C C . LYS A 1 279 ? 6.323 1.128 -20.018 1.00 91.25 279 LYS A C 1
ATOM 2161 O O . LYS A 1 279 ? 5.204 1.633 -19.971 1.00 91.25 279 LYS A O 1
ATOM 2166 N N . VAL A 1 280 ? 6.674 0.117 -19.223 1.00 92.19 280 VAL A N 1
ATOM 2167 C CA . VAL A 1 280 ? 5.795 -0.389 -18.158 1.00 92.19 280 VAL A CA 1
ATOM 2168 C C . VAL A 1 280 ? 5.749 0.587 -16.985 1.00 92.19 280 VAL A C 1
ATOM 2170 O O . VAL A 1 280 ? 4.660 0.857 -16.479 1.00 92.19 280 VAL A O 1
ATOM 2173 N N . ILE A 1 281 ? 6.891 1.159 -16.596 1.00 90.62 281 ILE A N 1
ATOM 2174 C CA . ILE A 1 281 ? 6.960 2.215 -15.575 1.00 90.62 281 ILE A CA 1
ATOM 2175 C C . ILE A 1 281 ? 6.081 3.403 -15.985 1.00 90.62 281 ILE A C 1
ATOM 2177 O O . ILE A 1 281 ? 5.266 3.857 -15.186 1.00 90.62 281 ILE A O 1
ATOM 2181 N N . ASP A 1 282 ? 6.151 3.833 -17.248 1.00 91.25 282 ASP A N 1
ATOM 2182 C CA . ASP A 1 282 ? 5.330 4.932 -17.773 1.00 91.25 282 ASP A CA 1
ATOM 2183 C C . ASP A 1 282 ? 3.826 4.639 -17.668 1.00 91.25 282 ASP A C 1
ATOM 2185 O O . ASP A 1 282 ? 3.032 5.529 -17.371 1.00 91.25 282 ASP A O 1
ATOM 2189 N N . ARG A 1 283 ? 3.407 3.381 -17.860 1.00 91.69 283 ARG A N 1
ATOM 2190 C CA . ARG A 1 283 ? 2.000 2.974 -17.674 1.00 91.69 283 ARG A CA 1
ATOM 2191 C C . ARG A 1 283 ? 1.567 2.966 -16.210 1.00 91.69 283 ARG A C 1
ATOM 2193 O O . ARG A 1 283 ? 0.372 3.066 -15.943 1.00 91.69 283 ARG A O 1
ATOM 2200 N N . CYS A 1 284 ? 2.510 2.835 -15.281 1.00 91.69 284 CYS A N 1
ATOM 2201 C CA . CYS A 1 284 ? 2.253 2.829 -13.841 1.00 91.69 284 CYS A CA 1
ATOM 2202 C C . CYS A 1 284 ? 2.317 4.233 -13.218 1.00 91.69 284 CYS A C 1
ATOM 2204 O O . CYS A 1 284 ? 2.036 4.362 -12.030 1.00 91.69 284 CYS A O 1
ATOM 2206 N N . VAL A 1 285 ? 2.610 5.282 -14.002 1.00 90.00 285 VAL A N 1
ATOM 2207 C CA . VAL A 1 285 ? 2.765 6.669 -13.520 1.00 90.00 285 VAL A CA 1
ATOM 2208 C C . VAL A 1 285 ? 1.561 7.171 -12.722 1.00 90.00 285 VAL A C 1
ATOM 2210 O O . VAL A 1 285 ? 1.719 7.949 -11.787 1.00 90.00 285 VAL A O 1
ATOM 2213 N N . GLY A 1 286 ? 0.356 6.681 -13.042 1.00 86.69 286 GLY A N 1
ATOM 2214 C CA . GLY A 1 286 ? -0.861 7.012 -12.305 1.00 86.69 286 GLY A CA 1
ATOM 2215 C C . GLY A 1 286 ? -0.774 6.654 -10.821 1.00 86.69 286 GLY A C 1
ATOM 2216 O O . GLY A 1 286 ? -1.349 7.369 -10.016 1.00 86.69 286 GLY A O 1
ATOM 2217 N N . ALA A 1 287 ? -0.031 5.602 -10.465 1.00 87.00 287 ALA A N 1
ATOM 2218 C CA . ALA A 1 287 ? 0.194 5.151 -9.095 1.00 87.00 287 ALA A CA 1
ATOM 2219 C C . ALA A 1 287 ? 1.514 5.663 -8.492 1.00 87.00 287 ALA A C 1
ATOM 2221 O O . ALA A 1 287 ? 1.792 5.389 -7.331 1.00 87.00 287 ALA A O 1
ATOM 2222 N N . GLY A 1 288 ? 2.338 6.399 -9.240 1.00 87.06 288 GLY A N 1
ATOM 2223 C CA . GLY A 1 288 ? 3.608 6.951 -8.760 1.00 87.06 288 GLY A CA 1
ATOM 2224 C C . GLY A 1 288 ? 4.634 7.123 -9.878 1.00 87.06 288 GLY A C 1
ATOM 2225 O O . GLY A 1 288 ? 4.842 6.212 -10.680 1.00 87.06 288 GLY A O 1
ATOM 2226 N N . ASP A 1 289 ? 5.298 8.282 -9.917 1.00 88.25 289 ASP A N 1
ATOM 2227 C CA . ASP A 1 289 ? 6.374 8.574 -10.869 1.00 88.25 289 ASP A CA 1
ATOM 2228 C C . ASP A 1 289 ? 7.744 8.429 -10.200 1.00 88.25 289 ASP A C 1
ATOM 2230 O O . ASP A 1 289 ? 8.280 9.346 -9.579 1.00 88.25 289 ASP A O 1
ATOM 2234 N N . LEU A 1 290 ? 8.341 7.257 -10.395 1.00 82.69 290 LEU A N 1
ATOM 2235 C CA . LEU A 1 290 ? 9.621 6.883 -9.796 1.00 82.69 290 LEU A CA 1
ATOM 2236 C C . LEU A 1 290 ? 10.752 7.829 -10.210 1.00 82.69 290 LEU A C 1
ATOM 2238 O O . LEU A 1 290 ? 11.673 8.098 -9.438 1.00 82.69 290 LEU A O 1
ATOM 2242 N N . ARG A 1 291 ? 10.714 8.323 -11.452 1.00 88.50 291 ARG A N 1
ATOM 2243 C CA . ARG A 1 291 ? 11.784 9.173 -11.981 1.00 88.50 291 ARG A CA 1
ATOM 2244 C C . ARG A 1 291 ? 11.677 10.576 -11.406 1.00 88.50 291 ARG A C 1
ATOM 2246 O O . ARG A 1 291 ? 12.714 11.198 -11.150 1.00 88.50 291 ARG A O 1
ATOM 2253 N N . GLU A 1 292 ? 10.455 11.045 -11.165 1.00 87.38 292 GLU A N 1
ATOM 2254 C CA . GLU A 1 292 ? 10.223 12.299 -10.457 1.00 87.38 292 GLU A CA 1
ATOM 2255 C C . GLU A 1 292 ? 10.611 12.195 -8.979 1.00 87.38 292 GLU A C 1
ATOM 2257 O O . GLU A 1 292 ? 11.322 13.080 -8.503 1.00 87.38 292 GLU A O 1
ATOM 2262 N N . ASP A 1 293 ? 10.282 11.093 -8.296 1.00 85.25 293 ASP A N 1
ATOM 2263 C CA . ASP A 1 293 ? 10.702 10.847 -6.907 1.00 85.25 293 ASP A CA 1
ATOM 2264 C C . ASP A 1 293 ? 12.235 10.904 -6.776 1.00 85.25 293 ASP A C 1
ATOM 2266 O O . ASP A 1 293 ? 12.787 11.637 -5.948 1.00 85.25 293 ASP A O 1
ATOM 2270 N N . ILE A 1 294 ? 12.959 10.194 -7.653 1.00 88.06 294 ILE A N 1
ATOM 2271 C CA . ILE A 1 294 ? 14.432 10.214 -7.691 1.00 88.06 294 ILE A CA 1
ATOM 2272 C C . ILE A 1 294 ? 14.954 11.637 -7.923 1.00 88.06 294 ILE A C 1
ATOM 2274 O O . ILE A 1 294 ? 15.931 12.063 -7.293 1.00 88.06 294 ILE A O 1
ATOM 2278 N N . LEU A 1 295 ? 14.334 12.384 -8.840 1.00 88.12 295 LEU A N 1
ATOM 2279 C CA . LEU A 1 295 ? 14.735 13.755 -9.138 1.00 88.12 295 LEU A CA 1
ATOM 2280 C C . LEU A 1 295 ? 14.498 14.681 -7.940 1.00 88.12 295 LEU A C 1
ATOM 2282 O O . LEU A 1 295 ? 15.352 15.524 -7.652 1.00 88.12 295 LEU A O 1
ATOM 2286 N N . GLN A 1 296 ? 13.378 14.516 -7.240 1.00 88.38 296 GLN A N 1
ATOM 2287 C CA . GLN A 1 296 ? 13.020 15.299 -6.065 1.00 88.38 296 GLN A CA 1
ATOM 2288 C C . GLN A 1 296 ? 14.008 15.061 -4.922 1.00 88.38 296 GLN A C 1
ATOM 2290 O O . GLN A 1 296 ? 14.584 16.030 -4.423 1.00 88.38 296 GLN A O 1
ATOM 2295 N N . TYR A 1 297 ? 14.292 13.803 -4.566 1.00 88.19 297 TYR A N 1
ATOM 2296 C CA . TYR A 1 297 ? 15.284 13.495 -3.529 1.00 88.19 297 TYR A CA 1
ATOM 2297 C C . TYR A 1 297 ? 16.671 14.013 -3.903 1.00 88.19 297 TYR A C 1
ATOM 2299 O O . TYR A 1 297 ? 17.359 14.603 -3.074 1.00 88.19 297 TYR A O 1
ATOM 2307 N N . ARG A 1 298 ? 17.075 13.889 -5.173 1.00 86.75 298 ARG A N 1
ATOM 2308 C CA . ARG A 1 298 ? 18.351 14.434 -5.658 1.00 86.75 298 ARG A CA 1
ATOM 2309 C C . ARG A 1 298 ? 18.434 15.956 -5.526 1.00 86.75 298 ARG A C 1
ATOM 2311 O O . ARG A 1 298 ? 19.514 16.471 -5.233 1.00 86.75 298 ARG A O 1
ATOM 2318 N N . LYS A 1 299 ? 17.345 16.677 -5.810 1.00 88.50 299 LYS A N 1
ATOM 2319 C CA . LYS A 1 299 ? 17.277 18.140 -5.661 1.00 88.50 299 LYS A CA 1
ATOM 2320 C C . LYS A 1 299 ? 17.349 18.530 -4.190 1.00 88.50 299 LYS A C 1
ATOM 2322 O O . LYS A 1 299 ? 18.258 19.270 -3.835 1.00 88.50 299 LYS A O 1
ATOM 2327 N N . ALA A 1 300 ? 16.517 17.924 -3.343 1.00 86.94 300 ALA A N 1
ATOM 2328 C CA . ALA A 1 300 ? 16.536 18.150 -1.899 1.00 86.94 300 ALA A CA 1
ATOM 2329 C C . ALA A 1 300 ? 17.940 17.938 -1.303 1.00 86.94 300 ALA A C 1
ATOM 2331 O O . ALA A 1 300 ? 18.440 18.781 -0.571 1.00 86.94 300 ALA A O 1
ATOM 2332 N N . LEU A 1 301 ? 18.640 16.877 -1.712 1.00 86.25 301 LEU A N 1
ATOM 2333 C CA . LEU A 1 301 ? 19.986 16.562 -1.221 1.00 86.25 301 LEU A CA 1
ATOM 2334 C C . LEU A 1 301 ? 21.078 17.536 -1.697 1.00 86.25 301 LEU A C 1
ATOM 2336 O O . LEU A 1 301 ? 22.133 17.638 -1.070 1.00 86.25 301 LEU A O 1
ATOM 2340 N N . ARG A 1 302 ? 20.861 18.208 -2.835 1.00 83.94 302 ARG A N 1
ATOM 2341 C CA . ARG A 1 302 ? 21.742 19.269 -3.354 1.00 83.94 302 ARG A CA 1
ATOM 2342 C C . ARG A 1 302 ? 21.488 20.606 -2.681 1.00 83.94 302 ARG A C 1
ATOM 2344 O O . ARG A 1 302 ? 22.429 21.381 -2.547 1.00 83.94 302 ARG A O 1
ATOM 2351 N N . ASP A 1 303 ? 20.230 20.862 -2.350 1.00 84.50 303 ASP A N 1
ATOM 2352 C CA . ASP A 1 303 ? 19.800 22.084 -1.687 1.00 84.50 303 ASP A CA 1
ATOM 2353 C C . ASP A 1 303 ? 20.092 22.026 -0.180 1.00 84.50 303 ASP A C 1
ATOM 2355 O O . ASP A 1 303 ? 20.148 23.077 0.455 1.00 84.50 303 ASP A O 1
ATOM 2359 N N . CYS A 1 304 ? 20.369 20.830 0.363 1.00 78.31 304 CYS A N 1
ATOM 2360 C CA . CYS A 1 304 ? 20.887 20.678 1.713 1.00 78.31 304 CYS A CA 1
ATOM 2361 C C . CYS A 1 304 ? 22.204 21.441 1.904 1.00 78.31 304 CYS A C 1
ATOM 2363 O O . CYS A 1 304 ? 23.195 21.196 1.202 1.00 78.31 304 CYS A O 1
ATOM 2365 N N . SER A 1 305 ? 22.212 22.352 2.871 1.00 71.69 305 SER A N 1
ATOM 2366 C CA . SER A 1 305 ? 23.384 23.127 3.258 1.00 71.69 305 SER A CA 1
ATOM 2367 C C . SER A 1 305 ? 24.363 22.278 4.080 1.00 71.69 305 SER A C 1
ATOM 2369 O O . SER A 1 305 ? 24.034 21.196 4.558 1.00 71.69 305 SER A O 1
ATOM 2371 N N . HIS A 1 306 ? 25.602 22.752 4.231 1.00 62.97 306 HIS A N 1
ATOM 2372 C CA . HIS A 1 306 ? 26.617 22.051 5.026 1.00 62.97 306 HIS A CA 1
ATOM 2373 C C . HIS A 1 306 ? 26.372 22.159 6.547 1.00 62.97 306 HIS A C 1
ATOM 2375 O O . HIS A 1 306 ? 27.032 21.445 7.300 1.00 62.97 306 HIS A O 1
ATOM 2381 N N . ASP A 1 307 ? 25.444 23.036 6.954 1.00 64.81 307 ASP A N 1
ATOM 2382 C CA . ASP A 1 307 ? 24.989 23.255 8.333 1.00 64.81 307 ASP A CA 1
ATOM 2383 C C . ASP A 1 307 ? 23.668 22.516 8.636 1.00 64.81 307 ASP A C 1
ATOM 2385 O O . ASP A 1 307 ? 23.136 22.628 9.741 1.00 64.81 307 ASP A O 1
ATOM 2389 N N . ASP A 1 308 ? 23.113 21.791 7.656 1.00 61.69 308 ASP A N 1
ATOM 2390 C CA . ASP A 1 308 ? 21.904 20.996 7.851 1.00 61.69 308 ASP A CA 1
ATOM 2391 C C . ASP A 1 308 ? 22.201 19.772 8.719 1.00 61.69 308 ASP A C 1
ATOM 2393 O O . ASP A 1 308 ? 23.282 19.188 8.651 1.00 61.69 308 ASP A O 1
ATOM 2397 N N . ASP A 1 309 ? 21.205 19.373 9.508 1.00 72.25 309 ASP A N 1
ATOM 2398 C CA . ASP A 1 309 ? 21.252 18.205 10.381 1.00 72.25 309 ASP A CA 1
ATOM 2399 C C . ASP A 1 309 ? 21.715 16.949 9.614 1.00 72.25 309 ASP A C 1
ATOM 2401 O O . ASP A 1 309 ? 21.112 16.552 8.607 1.00 72.25 309 ASP A O 1
ATOM 2405 N N . ASP A 1 310 ? 22.793 16.319 10.094 1.00 78.69 310 ASP A N 1
ATOM 2406 C CA . ASP A 1 310 ? 23.349 15.086 9.527 1.00 78.69 310 ASP A CA 1
ATOM 2407 C C . ASP A 1 310 ? 22.270 13.989 9.425 1.00 78.69 310 ASP A C 1
ATOM 2409 O O . ASP A 1 310 ? 22.292 13.177 8.489 1.00 78.69 310 ASP A O 1
ATOM 2413 N N . GLU A 1 311 ? 21.275 13.997 10.322 1.00 79.06 311 GLU A N 1
ATOM 2414 C CA . GLU A 1 311 ? 20.125 13.089 10.278 1.00 79.06 311 GLU A CA 1
ATOM 2415 C C . GLU A 1 311 ? 19.226 13.340 9.059 1.00 79.06 311 GLU A C 1
ATOM 2417 O O . GLU A 1 311 ? 18.876 12.397 8.342 1.00 79.06 311 GLU A O 1
ATOM 2422 N N . ALA A 1 312 ? 18.904 14.601 8.755 1.00 78.94 312 ALA A N 1
ATOM 2423 C CA . ALA A 1 312 ? 18.071 14.965 7.607 1.00 78.94 312 ALA A CA 1
ATOM 2424 C C . ALA A 1 312 ? 18.756 14.603 6.281 1.00 78.94 312 ALA A C 1
ATOM 2426 O O . ALA A 1 312 ? 18.133 14.061 5.359 1.00 78.94 312 ALA A O 1
ATOM 2427 N N . ARG A 1 313 ? 20.068 14.839 6.193 1.00 83.88 313 ARG A N 1
ATOM 2428 C CA . ARG A 1 313 ? 20.866 14.462 5.023 1.00 83.88 313 ARG A CA 1
ATOM 2429 C C . ARG A 1 313 ? 20.936 12.944 4.848 1.00 83.88 313 ARG A C 1
ATOM 2431 O O . ARG A 1 313 ? 20.793 12.460 3.722 1.00 83.88 313 ARG A O 1
ATOM 2438 N N . SER A 1 314 ? 21.138 12.201 5.937 1.00 84.88 314 SER A N 1
ATOM 2439 C CA . SER A 1 314 ? 21.137 10.732 5.943 1.00 84.88 314 SER A CA 1
ATOM 2440 C C . SER A 1 314 ? 19.789 10.173 5.478 1.00 84.88 314 SER A C 1
ATOM 2442 O O . SER A 1 314 ? 19.740 9.317 4.592 1.00 84.88 314 SER A O 1
ATOM 2444 N N . TYR A 1 315 ? 18.687 10.736 5.979 1.00 83.06 315 TYR A N 1
ATOM 2445 C CA . TYR A 1 315 ? 17.333 10.375 5.562 1.00 83.06 315 TYR A CA 1
ATOM 2446 C C . TYR A 1 315 ? 17.108 10.582 4.058 1.00 83.06 315 TYR A C 1
ATOM 2448 O O . TYR A 1 315 ? 16.628 9.681 3.368 1.00 83.06 315 TYR A O 1
ATOM 2456 N N . LEU A 1 316 ? 17.502 11.739 3.513 1.00 85.06 316 LEU A N 1
ATOM 2457 C CA . LEU A 1 316 ? 17.380 12.008 2.076 1.00 85.06 316 LEU A CA 1
ATOM 2458 C C . LEU A 1 316 ? 18.247 11.062 1.230 1.00 85.06 316 LEU A C 1
ATOM 2460 O O . LEU A 1 316 ? 17.827 10.671 0.138 1.00 85.06 316 LEU A O 1
ATOM 2464 N N . MET A 1 317 ? 19.436 10.676 1.714 1.00 86.19 317 MET A N 1
ATOM 2465 C CA . MET A 1 317 ? 20.277 9.680 1.038 1.00 86.19 317 MET A CA 1
ATOM 2466 C C . MET A 1 317 ? 19.603 8.310 1.004 1.00 86.19 317 MET A C 1
ATOM 2468 O O . MET A 1 317 ? 19.581 7.681 -0.055 1.00 86.19 317 MET A O 1
ATOM 2472 N N . ASP A 1 318 ? 19.045 7.859 2.126 1.00 84.75 318 ASP A N 1
ATOM 2473 C CA . ASP A 1 318 ? 18.354 6.572 2.219 1.00 84.75 318 ASP A CA 1
ATOM 2474 C C . ASP A 1 318 ? 17.129 6.536 1.293 1.00 84.75 318 ASP A C 1
ATOM 2476 O O . ASP A 1 318 ? 17.009 5.643 0.454 1.00 84.75 318 ASP A O 1
ATOM 2480 N N . MET A 1 319 ? 16.279 7.567 1.340 1.00 82.81 319 MET A N 1
ATOM 2481 C CA . MET A 1 319 ? 15.093 7.660 0.482 1.00 82.81 319 MET A CA 1
ATOM 2482 C C . MET A 1 319 ? 15.445 7.749 -1.008 1.00 82.81 319 MET A C 1
ATOM 2484 O O . MET A 1 319 ? 14.856 7.041 -1.826 1.00 82.81 319 MET A O 1
ATOM 2488 N N . GLY A 1 320 ? 16.448 8.554 -1.372 1.00 85.50 320 GLY A N 1
ATOM 2489 C CA . GLY A 1 320 ? 16.927 8.636 -2.753 1.00 85.50 320 GLY A CA 1
ATOM 2490 C C . GLY A 1 320 ? 17.534 7.318 -3.248 1.00 85.50 320 GLY A C 1
ATOM 2491 O O . GLY A 1 320 ? 17.317 6.929 -4.397 1.00 85.50 320 GLY A O 1
ATOM 2492 N N . THR A 1 321 ? 18.253 6.600 -2.380 1.00 86.12 321 THR A N 1
ATOM 2493 C CA . THR A 1 321 ? 18.826 5.282 -2.696 1.00 86.12 321 THR A CA 1
ATOM 2494 C C . THR A 1 321 ? 17.736 4.233 -2.870 1.00 86.12 321 THR A C 1
ATOM 2496 O O . THR A 1 321 ? 17.802 3.449 -3.818 1.00 86.12 321 THR A O 1
ATOM 2499 N N . LYS A 1 322 ? 16.708 4.242 -2.016 1.00 82.75 322 LYS A N 1
ATOM 2500 C CA . LYS A 1 322 ? 15.526 3.380 -2.146 1.00 82.75 322 LYS A CA 1
ATOM 2501 C C . LYS A 1 322 ? 14.797 3.640 -3.458 1.00 82.75 322 LYS A C 1
ATOM 2503 O O . LYS A 1 322 ? 14.599 2.698 -4.213 1.00 82.75 322 LYS A O 1
ATOM 2508 N N . ALA A 1 323 ? 14.497 4.897 -3.786 1.00 82.94 323 ALA A N 1
ATOM 2509 C CA . ALA A 1 323 ? 13.832 5.250 -5.042 1.00 82.94 323 ALA A CA 1
ATOM 2510 C C . ALA A 1 323 ? 14.633 4.778 -6.273 1.00 82.94 323 ALA A C 1
ATOM 2512 O O . ALA A 1 323 ? 14.080 4.168 -7.188 1.00 82.94 323 ALA A O 1
ATOM 2513 N N . LEU A 1 324 ? 15.959 4.978 -6.269 1.00 84.69 324 LEU A N 1
ATOM 2514 C CA . LEU A 1 324 ? 16.831 4.507 -7.350 1.00 84.69 324 LEU A CA 1
ATOM 2515 C C . LEU A 1 324 ? 16.900 2.974 -7.430 1.00 84.69 324 LEU A C 1
ATOM 2517 O O . LEU A 1 324 ? 16.901 2.420 -8.528 1.00 84.69 324 LEU A O 1
ATOM 2521 N N . SER A 1 325 ? 16.952 2.295 -6.282 1.00 81.38 325 SER A N 1
ATOM 2522 C CA . SER A 1 325 ? 16.971 0.829 -6.208 1.00 81.38 325 SER A CA 1
ATOM 2523 C C . SER A 1 325 ? 15.666 0.234 -6.726 1.00 81.38 325 SER A C 1
ATOM 2525 O O . SER A 1 325 ? 15.689 -0.736 -7.474 1.00 81.38 325 SER A O 1
ATOM 2527 N N . SER A 1 326 ? 14.533 0.854 -6.406 1.00 77.50 326 SER A N 1
ATOM 2528 C CA . SER A 1 326 ? 13.224 0.411 -6.878 1.00 77.50 326 SER A CA 1
ATOM 2529 C C . SER A 1 326 ? 13.025 0.639 -8.385 1.00 77.50 326 SER A C 1
ATOM 2531 O O . SER A 1 326 ? 12.308 -0.118 -9.031 1.00 77.50 326 SER A O 1
ATOM 2533 N N . TYR A 1 327 ? 13.698 1.631 -8.980 1.00 81.31 327 TYR A N 1
ATOM 2534 C CA . TYR A 1 327 ? 13.746 1.804 -10.438 1.00 81.31 327 TYR A CA 1
ATOM 2535 C C . TYR A 1 327 ? 14.627 0.756 -11.147 1.00 81.31 327 TYR A C 1
ATOM 2537 O O . TYR A 1 327 ? 14.449 0.496 -12.337 1.00 81.31 327 TYR A O 1
ATOM 2545 N N . LEU A 1 328 ? 15.581 0.147 -10.437 1.00 67.25 328 LEU A N 1
ATOM 2546 C CA . LEU A 1 328 ? 16.525 -0.826 -10.993 1.00 67.25 328 LEU A CA 1
ATOM 2547 C C . LEU A 1 328 ? 15.954 -2.239 -11.212 1.00 67.25 328 LEU A C 1
ATOM 2549 O O . LEU A 1 328 ? 16.700 -3.041 -11.766 1.00 67.25 328 LEU A O 1
ATOM 2553 N N . ILE A 1 329 ? 14.696 -2.485 -10.805 1.00 59.28 329 ILE A N 1
ATOM 2554 C CA . ILE A 1 329 ? 13.872 -3.714 -10.942 1.00 59.28 329 ILE A CA 1
ATOM 2555 C C . ILE A 1 329 ? 14.657 -5.018 -11.156 1.00 59.28 329 ILE A C 1
ATOM 2557 O O . ILE A 1 329 ? 15.085 -5.299 -12.300 1.00 59.28 329 ILE A O 1
#

Radius of gyration: 23.71 Å; Cα contacts (8 Å, |Δi|>4): 427; chains: 1; bounding box: 50×47×82 Å

InterPro domains:
  IPR029021 Protein-tyrosine phosphatase-like [G3DSA:3.90.190.10] (35-203)
  IPR050561 Protein Tyrosine Phosphatase [PTHR23339] (82-285)

Organism: Triticum urartu (NCBI:txid4572)

Nearest PDB structures (foldseek):
  5cw3-assembly1_B  TM=1.728E-01  e=1.894E+00  Camponotus floridanus

Solvent-accessible surface area (backbone atoms only — not comparable to full-atom values): 19488 Å² total; per-residue (Å²): 140,86,81,81,91,73,95,80,90,85,76,70,63,102,61,99,55,67,58,40,45,33,39,68,80,60,68,95,80,77,77,84,73,94,68,88,72,83,72,54,98,80,76,58,82,55,47,69,30,80,97,48,60,36,36,27,18,36,69,56,36,54,66,54,47,51,51,49,50,48,59,73,31,59,50,52,102,82,71,47,88,49,70,47,16,69,46,77,44,77,69,59,69,60,47,45,39,25,51,75,46,38,46,25,32,56,19,38,61,92,46,64,88,48,78,52,78,50,86,89,66,52,70,74,55,44,54,52,50,23,54,50,49,51,54,45,50,54,51,45,21,65,73,52,76,27,37,45,78,37,29,36,68,46,73,39,83,90,76,75,44,76,46,79,45,77,45,80,43,83,51,57,84,85,32,58,37,37,62,70,54,54,56,59,76,70,62,75,85,58,64,73,65,35,38,39,36,33,27,75,67,26,49,48,77,52,22,51,59,48,29,54,48,48,51,50,53,51,49,57,50,44,65,67,45,68,82,62,83,82,89,88,89,87,88,87,88,86,88,81,95,63,59,74,70,58,43,53,53,50,35,40,62,70,65,61,42,69,69,58,57,56,55,27,68,75,40,99,55,23,67,61,50,50,56,57,49,50,56,40,45,63,47,24,37,86,24,28,52,59,45,55,52,33,51,49,33,54,48,54,62,66,70,52,56,95,86,52,59,69,65,61,55,50,50,38,51,51,53,29,48,50,41,51,54,60,72,64,113

Secondary structure (DSSP, 8-state):
----------SS-SSSS-EEEEE--S-SS----SS-----TT----EEPTTSSEEEEE---HHHHHHHHHHHH---TT-----PEEEEEE---S-EEEETTEEEEEEESSSTTS----TT--HHHHHHHHHHHHHHHHHHHHHTTTEEEEEEEEEETTTTEEEEEEEEEE--GGGEE-HHHHHHHTPPPS-EEEEEEEESBSSSTHHHHHHHHHHHHHHHHHHHHTTS---------------HHHHHHHHHHTT--HHHHHHHTTSTTHHHHHHHHHHHHHHTGGG--HHHHHHHHHHHHHH--TTS-HHHHHHHHHHHHHHHHHHT-

Foldseek 3Di:
DDDDPDPDDDLPDPDDFRKAWEFLDADPDDDDDPDDQDDDPPRLAWGDQPPALEIEFADDFLVSVLVVLVVSQADDPVRDRDRAFEAEAEPEPFAWKFFQRTIITMDTPVCRVDGPDPDPDDPVRSQVVNVVSLVSQLVVCVVVVQKDKHWYWDQDPVVRDIDIDIDIDRGDNVRIDGPVRSVVVSGDDDDHRHYYYYYSHRADPVLLVRLVVVVVVVVVVCVVCVVDDDDDDDDDDDDDDDDPVVVVLVCLLQVVDPVQVVVLVVDPCSVVVLVVSSVSSVSSCVRPRLSVQLSVLVVVLVPDDPPDDPVVNVVSVVSNVVSVVSSSD